Protein 3U3Z (pdb70)

GO terms:
  GO:0005654 nucleoplasm (C, TAS)
  GO:0042802 identical protein binding (F, IPI)
  GO:0005515 protein binding (F, IPI)
  GO:0000122 negative regulation of transcription by RNA polymerase II (P, IDA)

Organism: Homo sapiens (NCBI:txid9606)

Radius of gyration: 17.92 Å; Cα contacts (8 Å, |Δi|>4): 383; chains: 2; bounding box: 37×57×33 Å

Structure (mmCIF, N/CA/C/O backbone):
data_3U3Z
#
_entry.id   3U3Z
#
_cell.length_a   37.689
_cell.length_b   46.537
_cell.length_c   55.778
_cell.angle_alpha   90.00
_cell.angle_beta   97.07
_cell.angle_gamma   90.00
#
_symmetry.space_group_name_H-M   'P 1 21 1'
#
loop_
_entity.id
_entity.type
_entity.pdbx_description
1 polymer Microcephalin
2 polymer 'Histone H2A.X peptide'
3 non-polymer GLYCEROL
4 water water
#
loop_
_atom_site.group_PDB
_atom_site.id
_atom_site.type_symbol
_atom_site.label_atom_id
_atom_site.label_alt_id
_atom_site.label_comp_id
_atom_site.label_asym_id
_atom_site.label_entity_id
_atom_site.label_seq_id
_atom_site.pdbx_PDB_ins_code
_atom_site.Cartn_x
_atom_site.Cartn_y
_atom_site.Cartn_z
_atom_site.occupancy
_atom_site.B_iso_or_equiv
_atom_site.auth_seq_id
_atom_site.auth_comp_id
_atom_site.auth_asym_id
_atom_site.auth_atom_id
_atom_site.pdbx_PDB_model_num
ATOM 1 N N . PRO A 1 10 ? -18.047 -16.498 2.171 1.00 87.70 646 PRO A N 1
ATOM 2 C CA . PRO A 1 10 ? -19.132 -17.094 1.385 1.00 84.53 646 PRO A CA 1
ATOM 3 C C . PRO A 1 10 ? -18.697 -18.366 0.665 1.00 75.54 646 PRO A C 1
ATOM 4 O O . PRO A 1 10 ? -17.566 -18.818 0.840 1.00 73.88 646 PRO A O 1
ATOM 15 N N . THR A 1 11 ? -19.595 -18.938 -0.131 1.00 69.04 647 THR A N 1
ATOM 16 C CA . THR A 1 11 ? -19.236 -20.047 -1.002 1.00 64.03 647 THR A CA 1
ATOM 17 C C . THR A 1 11 ? -18.343 -19.505 -2.112 1.00 50.45 647 THR A C 1
ATOM 18 O O . THR A 1 11 ? -18.511 -18.364 -2.545 1.00 47.22 647 THR A O 1
ATOM 29 N N . ARG A 1 12 ? -17.393 -20.310 -2.573 1.00 41.27 648 ARG A N 1
ATOM 30 C CA . ARG A 1 12 ? -16.548 -19.882 -3.674 1.00 32.15 648 ARG A CA 1
ATOM 31 C C . ARG A 1 12 ? -17.444 -19.622 -4.879 1.00 25.61 648 ARG A C 1
ATOM 3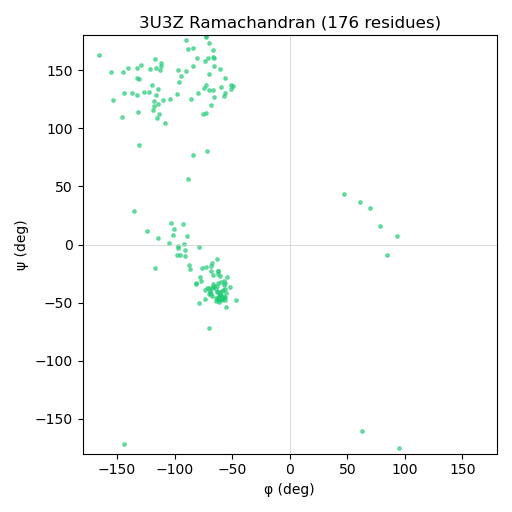2 O O . ARG A 1 12 ? -18.520 -20.219 -5.004 1.00 24.39 648 ARG A O 1
ATOM 53 N N . THR A 1 13 ? -17.020 -18.711 -5.748 1.00 19.83 649 THR A N 1
ATOM 54 C CA . THR A 1 13 ? -17.768 -18.427 -6.956 1.00 19.95 649 THR A CA 1
ATOM 55 C C . THR A 1 13 ? -17.018 -18.885 -8.198 1.00 15.62 649 THR A C 1
ATOM 56 O O . THR A 1 13 ? -15.784 -18.991 -8.219 1.00 15.39 649 THR A O 1
ATOM 67 N N . LEU A 1 14 ? -17.805 -19.175 -9.222 1.00 15.46 650 LEU A N 1
ATOM 68 C CA . LEU A 1 14 ? -17.327 -19.546 -10.530 1.00 16.81 650 LEU A CA 1
ATOM 69 C C . LEU A 1 14 ? -17.868 -18.508 -11.500 1.00 15.99 650 LEU A C 1
ATOM 70 O O . LEU A 1 14 ? -19.029 -18.101 -11.395 1.00 18.23 650 LEU A O 1
ATOM 86 N N . VAL A 1 15 ? -17.025 -18.067 -12.424 1.00 15.98 651 VAL A N 1
ATOM 87 C CA . VAL A 1 15 ? -17.412 -17.057 -13.398 1.00 12.94 651 VAL A CA 1
ATOM 88 C C . VAL A 1 15 ? -17.223 -17.592 -14.810 1.00 12.59 651 VAL A C 1
ATOM 89 O O . VAL A 1 15 ? -16.171 -18.137 -15.133 1.00 14.68 651 VAL A O 1
ATOM 102 N N . MET A 1 16 ? -18.244 -17.438 -15.647 1.00 13.63 652 MET A N 1
ATOM 103 C CA . MET A 1 16 ? -18.138 -17.816 -17.046 1.00 14.95 652 MET A CA 1
ATOM 104 C C . MET A 1 16 ? -17.747 -16.622 -17.898 1.00 15.06 652 MET A C 1
ATOM 105 O O . MET A 1 16 ? -18.172 -15.493 -17.640 1.00 18.57 652 MET A O 1
ATOM 119 N N . THR A 1 17 ? -16.957 -16.886 -18.932 1.00 14.16 653 THR A N 1
ATOM 120 C CA . THR A 1 17 ? -16.523 -15.853 -19.860 1.00 12.24 653 THR A CA 1
ATOM 121 C C . THR A 1 17 ? -16.438 -16.449 -21.274 1.00 15.40 653 THR A C 1
ATOM 122 O O . THR A 1 17 ? -16.173 -17.639 -21.439 1.00 17.00 653 THR A O 1
ATOM 133 N N . SER A 1 18 ? -16.698 -15.624 -22.286 1.00 14.87 654 SER A N 1
ATOM 134 C CA . SER A 1 18 ? -16.699 -16.070 -23.677 1.00 17.58 654 SER A CA 1
ATOM 135 C C . SER A 1 18 ? -17.489 -17.369 -23.834 1.00 17.88 654 SER A C 1
ATOM 136 O O . SER A 1 18 ? -17.062 -18.296 -24.532 1.00 18.66 654 SER A O 1
ATOM 144 N N . MET A 1 19 ? -18.647 -17.423 -23.187 1.00 17.75 655 MET A N 1
ATOM 145 C CA . MET A 1 19 ? -19.413 -18.664 -23.087 1.00 17.64 655 MET A CA 1
ATOM 146 C C . MET A 1 19 ? -20.722 -18.550 -23.856 1.00 22.40 655 MET A C 1
ATOM 147 O O . MET A 1 19 ? -21.596 -17.782 -23.470 1.00 23.05 655 MET A O 1
ATOM 161 N N . PRO A 1 20 ? -20.860 -19.313 -24.951 1.00 24.06 656 PRO A N 1
ATOM 162 C CA . PRO A 1 20 ? -22.111 -19.216 -25.706 1.00 26.45 656 PRO A CA 1
ATOM 163 C C . PRO A 1 20 ? -23.295 -19.727 -24.897 1.00 22.23 656 PRO A C 1
ATOM 164 O O . PRO A 1 20 ? -23.110 -20.462 -23.932 1.00 22.40 656 PRO A O 1
ATOM 175 N N . SER A 1 21 ? -24.497 -19.337 -25.303 1.00 25.16 657 SER A N 1
ATOM 176 C CA A SER A 1 21 ? -25.697 -19.624 -24.529 0.48 25.32 657 SER A CA 1
ATOM 177 C CA B SER A 1 21 ? -25.720 -19.631 -24.560 0.52 25.56 657 SER A CA 1
ATOM 178 C C . SER A 1 21 ? -25.894 -21.101 -24.183 1.00 25.54 657 SER A C 1
ATOM 179 O O . SER A 1 21 ? -26.224 -21.422 -23.046 1.00 24.27 657 SER A O 1
ATOM 194 N N . GLU A 1 22 ? -25.696 -21.992 -25.153 1.00 27.02 658 GLU A N 1
ATOM 195 C CA A GLU A 1 22 ? -25.861 -23.431 -24.923 0.66 27.83 658 GLU A CA 1
ATOM 196 C CA B GLU A 1 22 ? -25.879 -23.417 -24.901 0.34 27.88 658 GLU A CA 1
ATOM 197 C C . GLU A 1 22 ? -24.914 -23.931 -23.841 1.00 25.00 658 GLU A C 1
ATOM 198 O O . GLU A 1 22 ? -25.296 -24.721 -22.973 1.00 22.93 658 GLU A O 1
ATOM 220 N N . LYS A 1 23 ? -23.670 -23.478 -23.903 0.34 23.10 659 LYS A N 1
ATOM 221 C CA . LYS A 1 23 ? -22.672 -23.903 -22.934 1.00 21.12 659 LYS A CA 1
ATOM 222 C C . LYS A 1 23 ? -22.953 -23.324 -21.543 1.00 19.91 659 LYS A C 1
ATOM 223 O O . LYS A 1 23 ? -22.762 -24.001 -20.532 1.00 20.09 659 LYS A O 1
ATOM 242 N N . GLN A 1 24 ? -23.423 -22.083 -21.485 1.00 19.25 660 GLN A N 1
ATOM 243 C CA . GLN A 1 24 ? -23.824 -21.494 -20.212 1.00 18.29 660 GLN A CA 1
ATOM 244 C C . GLN A 1 24 ?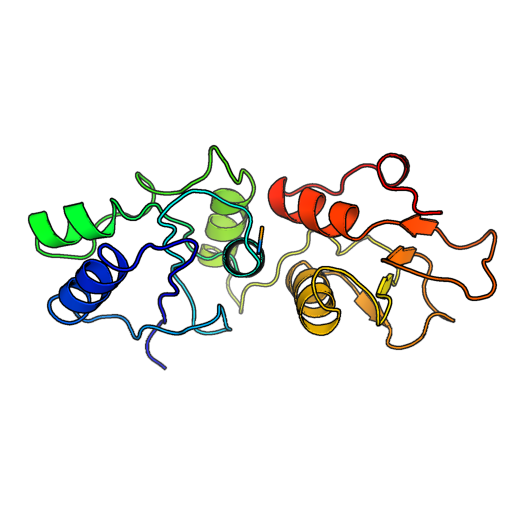 -24.870 -22.363 -19.539 1.00 19.87 660 GLN A C 1
ATOM 245 O O . GLN A 1 24 ? -24.810 -22.595 -18.341 1.00 18.57 660 GLN A O 1
ATOM 259 N N . ASN A 1 25 ? -25.851 -22.814 -20.316 1.00 22.55 661 ASN A N 1
ATOM 260 C CA . ASN A 1 25 ? -26.917 -23.651 -19.783 1.00 25.56 661 ASN A CA 1
ATOM 261 C C . ASN A 1 25 ? -26.342 -24.891 -19.112 1.00 22.25 661 ASN A C 1
ATOM 262 O O . ASN A 1 25 ? -26.717 -25.242 -17.995 1.00 22.26 661 ASN A O 1
ATOM 273 N N . VAL A 1 26 ? -25.422 -25.549 -19.806 1.00 21.34 662 VAL A N 1
ATOM 274 C CA . VAL A 1 26 ? -24.804 -26.761 -19.288 1.00 18.93 662 VAL A CA 1
ATOM 275 C C . VAL A 1 26 ? -24.059 -26.474 -17.991 1.00 19.84 662 VAL A C 1
ATOM 276 O O . VAL A 1 26 ? -24.229 -27.188 -17.004 1.00 18.05 662 VAL A O 1
ATOM 289 N N . VAL A 1 27 ? -23.259 -25.415 -17.972 1.00 18.67 663 VAL A N 1
ATOM 290 C CA . VAL A 1 27 ? -22.500 -25.089 -16.772 1.00 17.59 663 VAL A CA 1
ATOM 291 C C . VAL A 1 27 ? -23.462 -24.863 -15.604 1.00 17.78 663 VAL A C 1
ATOM 292 O O . VAL A 1 27 ? -23.256 -25.359 -14.511 1.00 17.94 663 VAL A O 1
ATOM 305 N N . ILE A 1 28 ? -24.538 -24.128 -15.848 1.00 18.17 664 ILE A N 1
ATOM 306 C CA . ILE A 1 28 ? -25.508 -23.853 -14.797 1.00 19.16 664 ILE A CA 1
ATOM 307 C C . ILE A 1 28 ? -26.130 -25.152 -14.270 1.00 19.55 664 ILE A C 1
ATOM 308 O O . ILE A 1 28 ? -26.267 -25.350 -13.059 1.00 18.79 664 ILE A O 1
ATOM 324 N N . GLN A 1 29 ? -26.491 -26.040 -15.189 1.00 18.33 665 GLN A N 1
ATOM 325 C CA . GLN A 1 29 ? -27.107 -27.312 -14.830 1.00 19.14 665 GLN A CA 1
ATOM 326 C C . GLN A 1 29 ? -26.134 -28.221 -14.067 1.00 18.29 665 GLN A C 1
ATOM 327 O O . GLN A 1 29 ? -26.527 -28.931 -13.145 1.00 20.01 665 GLN A O 1
ATOM 341 N N . VAL A 1 30 ? -24.858 -28.192 -14.435 1.00 18.49 666 VAL A N 1
ATOM 342 C CA . VAL A 1 30 ? -23.892 -29.067 -13.786 1.00 19.82 666 VAL A CA 1
ATOM 343 C C . VAL A 1 30 ? -23.601 -28.552 -12.374 1.00 19.39 666 VAL A C 1
ATOM 344 O O . VAL A 1 30 ? -23.485 -29.322 -11.431 1.00 18.84 666 VAL A O 1
ATOM 357 N N . VAL A 1 31 ? -23.508 -27.240 -12.217 1.00 19.24 667 VAL A N 1
ATOM 358 C CA . VAL A 1 31 ? -23.330 -26.676 -10.892 1.00 19.16 667 VAL A CA 1
ATOM 359 C C . VAL A 1 31 ? -24.539 -26.991 -10.000 1.00 21.66 667 VAL A C 1
ATOM 360 O O . VAL A 1 31 ? -24.390 -27.244 -8.809 1.00 20.53 667 VAL A O 1
ATOM 373 N N . ASP A 1 32 ? -25.738 -27.006 -10.571 1.00 22.88 668 ASP A N 1
ATOM 374 C CA A ASP A 1 32 ? -26.923 -27.326 -9.784 0.56 24.96 668 ASP A CA 1
ATOM 375 C CA B ASP A 1 32 ? -26.922 -27.331 -9.790 0.44 25.40 668 ASP A CA 1
ATOM 376 C C . ASP A 1 32 ? -26.882 -28.782 -9.318 1.00 25.05 668 ASP A C 1
ATOM 377 O O . ASP A 1 32 ? -27.394 -29.109 -8.258 1.00 28.01 668 ASP A O 1
ATOM 393 N N . LYS A 1 33 ? -26.265 -29.652 -10.110 0.44 21.71 669 LYS A N 1
ATOM 394 C CA . LYS A 1 33 ? -26.152 -31.064 -9.740 1.00 23.63 669 LYS A CA 1
ATOM 395 C C . LYS A 1 33 ? -25.046 -31.314 -8.712 1.00 23.64 669 LYS A C 1
ATOM 396 O O . LYS A 1 33 ? -25.266 -31.956 -7.686 1.00 25.69 669 LYS A O 1
ATOM 415 N N . LEU A 1 34 ? -23.852 -30.805 -8.995 1.00 21.45 670 LEU A N 1
ATOM 416 C CA . LEU A 1 34 ? -22.675 -31.115 -8.188 1.00 19.93 670 LEU A CA 1
ATOM 417 C C . LEU A 1 34 ? -22.497 -30.177 -6.988 1.00 23.07 670 LEU A C 1
ATOM 418 O O . LEU A 1 34 ? -21.768 -30.496 -6.047 1.00 24.52 670 LEU A O 1
ATOM 434 N N . LYS A 1 35 ? -23.161 -29.026 -7.027 1.00 23.66 671 LYS A N 1
ATOM 435 C CA . LYS A 1 35 ? -23.058 -28.024 -5.965 1.00 24.82 671 LYS A CA 1
ATOM 436 C C . LYS A 1 35 ? -21.638 -27.480 -5.838 1.00 24.16 671 LYS A C 1
ATOM 437 O O . LYS A 1 35 ? -20.846 -27.578 -6.767 1.00 23.19 671 LYS A O 1
ATOM 456 N N . GLY A 1 36 ? -21.331 -26.886 -4.689 1.00 23.37 672 GLY A N 1
ATOM 457 C CA . GLY A 1 36 ? -19.977 -26.453 -4.384 1.00 25.40 672 GLY A CA 1
ATOM 458 C C . GLY A 1 36 ? -19.590 -25.082 -4.915 1.00 23.70 672 GLY A C 1
ATOM 459 O O . GLY A 1 36 ? -18.529 -24.569 -4.564 1.00 24.12 672 GLY A O 1
ATOM 463 N N . PHE A 1 37 ? -20.433 -24.493 -5.759 1.00 22.51 673 PHE A N 1
ATOM 464 C CA . PHE A 1 37 ? -20.171 -23.169 -6.323 1.00 19.66 673 PHE A CA 1
ATOM 465 C C . PHE A 1 37 ? -21.434 -22.324 -6.403 1.00 20.96 673 PHE A C 1
ATOM 466 O O . PHE A 1 37 ? -22.544 -22.853 -6.536 1.00 22.85 673 PHE A O 1
ATOM 483 N N . SER A 1 38 ? -21.239 -21.010 -6.330 1.00 22.57 674 SER A N 1
ATOM 484 C CA A SER A 1 38 ? -22.248 -20.054 -6.766 0.54 23.43 674 SER A CA 1
ATOM 485 C CA B SER A 1 38 ? -22.241 -20.044 -6.753 0.46 22.63 674 SER A CA 1
ATOM 486 C C . SER A 1 38 ? -21.729 -19.371 -8.020 1.00 21.53 674 SER A C 1
ATOM 487 O O . SER A 1 38 ? -20.563 -19.007 -8.094 1.00 24.39 674 SER A O 1
ATOM 501 N N . ILE A 1 39 ? -22.589 -19.215 -9.018 0.46 20.76 675 ILE A N 1
ATOM 502 C CA . ILE A 1 39 ? -22.187 -18.576 -10.265 1.00 22.34 675 ILE A CA 1
ATOM 503 C C . ILE A 1 39 ? -22.315 -17.053 -10.154 1.00 23.18 675 ILE A C 1
ATOM 504 O O . ILE A 1 39 ? -23.369 -16.525 -9.793 1.00 23.99 675 ILE A O 1
ATOM 520 N N . ALA A 1 40 ? -21.217 -16.359 -10.442 1.00 22.27 676 ALA A N 1
ATOM 521 C CA . ALA A 1 40 ? -21.172 -14.903 -10.365 1.00 21.34 676 ALA A CA 1
ATOM 522 C C . ALA A 1 40 ? -20.920 -14.324 -11.752 1.00 19.83 676 ALA A C 1
ATOM 523 O O . ALA A 1 40 ? -20.285 -14.962 -12.591 1.00 21.86 676 ALA A O 1
ATOM 530 N N . PRO A 1 41 ? -21.404 -13.100 -12.003 1.00 22.51 677 PRO A N 1
ATOM 531 C CA . PRO A 1 41 ? -21.219 -12.515 -13.335 1.00 23.36 677 PRO A CA 1
ATOM 532 C C . PRO A 1 41 ? -19.816 -11.959 -13.568 1.00 21.70 677 PRO A C 1
ATOM 533 O O . PRO A 1 41 ? -19.369 -11.934 -14.717 1.00 23.39 677 PRO A O 1
ATOM 544 N N . ASP A 1 42 ? -19.142 -11.526 -12.503 1.00 20.74 678 ASP A N 1
ATOM 545 C CA . ASP A 1 42 ? -17.815 -10.919 -12.620 1.00 23.12 678 ASP A CA 1
ATOM 546 C C . ASP A 1 42 ? -16.848 -11.505 -11.604 1.00 18.42 678 ASP A C 1
ATOM 547 O O . ASP A 1 42 ? -17.226 -11.789 -10.467 1.00 18.77 678 ASP A O 1
ATOM 556 N N . VAL A 1 43 ? -15.591 -11.671 -12.006 1.00 15.77 679 VAL A N 1
ATOM 557 C CA . VAL A 1 43 ? -14.567 -12.102 -11.072 1.00 15.27 679 VAL A CA 1
ATOM 558 C C . VAL A 1 43 ? -14.501 -11.134 -9.889 1.00 15.62 679 VAL A C 1
ATOM 559 O O . VAL A 1 43 ? -14.440 -9.912 -10.066 1.00 17.61 679 VAL A O 1
ATOM 572 N N . CYS A 1 44 ? -14.524 -11.696 -8.686 1.00 16.43 680 CYS A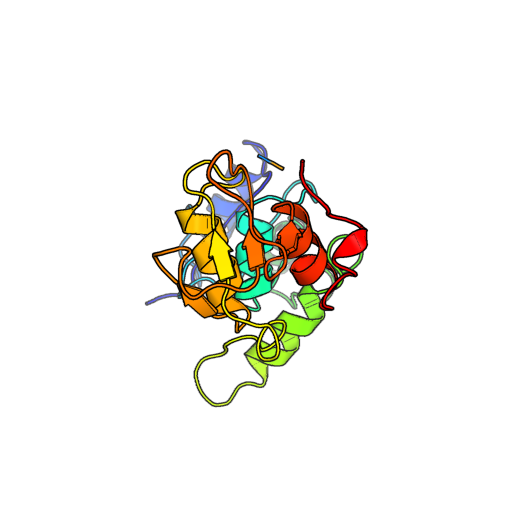 N 1
ATOM 573 C CA . CYS A 1 44 ? -14.413 -10.916 -7.459 1.00 19.82 680 CYS A CA 1
ATOM 574 C C . CYS A 1 44 ? -13.609 -11.701 -6.419 1.00 18.52 680 CYS A C 1
ATOM 575 O O . CYS A 1 44 ? -13.042 -12.748 -6.729 1.00 16.81 680 CYS A O 1
ATOM 583 N N . GLU A 1 45 ? -13.565 -11.206 -5.189 1.00 22.30 681 GLU A N 1
ATOM 584 C CA A GLU A 1 45 ? -12.682 -11.771 -4.169 0.56 23.36 681 GLU A CA 1
ATOM 585 C CA B GLU A 1 45 ? -12.675 -11.777 -4.179 0.44 23.98 681 GLU A CA 1
ATOM 586 C C . GLU A 1 45 ? -13.024 -13.214 -3.791 1.00 21.19 681 GLU A C 1
ATOM 587 O O . GLU A 1 45 ? -12.179 -13.937 -3.263 1.00 23.70 681 GLU A O 1
ATOM 609 N N . THR A 1 46 ? -14.255 -13.638 -4.064 0.44 17.51 682 THR A N 1
ATOM 610 C CA . THR A 1 46 ? -14.660 -15.012 -3.741 1.00 19.99 682 THR A CA 1
ATOM 611 C C . THR A 1 46 ? -14.414 -15.998 -4.885 1.00 18.86 682 THR A C 1
ATOM 612 O O . THR A 1 46 ? -14.615 -17.201 -4.720 1.00 19.84 682 THR A O 1
ATOM 623 N N . THR A 1 47 ? -13.979 -15.501 -6.036 1.00 17.29 683 THR A N 1
ATOM 624 C CA . THR A 1 47 ? -13.886 -16.333 -7.229 1.00 13.67 683 THR A CA 1
ATOM 625 C C . THR A 1 47 ? -12.634 -17.197 -7.204 1.00 13.18 683 THR A C 1
ATOM 626 O O . THR A 1 47 ? -11.536 -16.706 -6.953 1.00 16.37 683 THR A O 1
ATOM 637 N N . THR A 1 48 ? -12.813 -18.490 -7.458 1.00 14.14 684 THR A N 1
ATOM 638 C CA . THR A 1 48 ? -11.701 -19.431 -7.496 1.00 14.40 684 THR A CA 1
ATOM 639 C C . THR A 1 48 ? -11.523 -20.058 -8.881 1.00 12.54 684 THR A C 1
ATOM 640 O O . THR A 1 48 ? -10.453 -20.575 -9.192 1.00 11.92 684 THR A O 1
ATOM 651 N N . HIS A 1 49 ? -12.575 -20.010 -9.698 1.00 12.85 685 HIS A N 1
ATOM 652 C CA . HIS A 1 49 ? -12.596 -20.659 -11.003 1.00 11.91 685 HIS A CA 1
ATOM 653 C C . HIS A 1 49 ? -13.229 -19.734 -12.035 1.00 12.29 685 HIS A C 1
ATOM 654 O O . HIS A 1 49 ? -14.316 -19.200 -11.812 1.00 13.85 685 HIS A O 1
ATOM 667 N N . VAL A 1 50 ? -12.547 -19.565 -13.163 1.00 11.84 686 VAL A N 1
ATOM 668 C CA . VAL A 1 50 ? -13.074 -18.852 -14.320 1.00 11.89 686 VAL A CA 1
ATOM 669 C C . VAL A 1 50 ? -13.129 -19.849 -15.477 1.00 11.21 686 VAL A C 1
ATOM 670 O O . VAL A 1 50 ? -12.122 -20.467 -15.805 1.00 11.92 686 VAL A O 1
ATOM 683 N N . LEU A 1 51 ? -14.316 -20.033 -16.055 1.00 12.05 687 LEU A N 1
ATOM 684 C CA A LEU A 1 51 ? -14.500 -20.975 -17.154 0.43 13.45 687 LEU A CA 1
ATOM 685 C CA B LEU A 1 51 ? -14.517 -20.977 -17.149 0.57 11.83 687 LEU A CA 1
ATOM 686 C C . LEU A 1 51 ? -14.711 -20.233 -18.463 1.00 13.72 687 LEU A C 1
ATOM 687 O O . LEU A 1 51 ? -15.576 -19.370 -18.566 1.00 14.73 687 LEU A O 1
ATOM 717 N N . SER A 1 52 ? -13.914 -20.583 -19.464 0.57 13.84 688 SER A N 1
ATOM 718 C CA . SER A 1 52 ? -13.967 -19.914 -20.754 1.00 16.20 688 SER A CA 1
ATOM 719 C C . SER A 1 52 ? -14.451 -20.850 -21.858 1.00 16.56 688 SER A C 1
ATOM 720 O O . SER A 1 52 ? -13.975 -21.976 -21.975 1.00 18.70 688 SER A O 1
ATOM 728 N N . GLY A 1 53 ? -15.384 -20.367 -22.675 1.00 16.92 689 GLY A N 1
ATOM 729 C CA . GLY A 1 53 ? -15.937 -21.153 -23.766 1.00 18.61 689 GLY A CA 1
ATOM 730 C C . GLY A 1 53 ? -15.125 -21.054 -25.044 1.00 21.86 689 GLY A C 1
ATOM 731 O O . GLY A 1 53 ? -15.219 -21.907 -25.923 1.00 26.45 689 GLY A O 1
ATOM 735 N N . LYS A 1 54 ? -14.339 -19.991 -25.144 1.00 20.63 690 LYS A N 1
ATOM 736 C CA . LYS A 1 54 ? -13.458 -19.746 -26.279 1.00 20.25 690 LYS A CA 1
ATOM 737 C C . LYS A 1 54 ? -12.339 -18.898 -25.702 1.00 19.90 690 LYS A C 1
ATOM 738 O O . LYS A 1 54 ? -12.611 -17.871 -25.095 1.00 22.29 690 LYS A O 1
ATOM 757 N N . PRO A 1 55 ? -11.082 -19.339 -25.847 1.00 19.16 691 PRO A N 1
ATOM 758 C CA . PRO A 1 55 ? -9.999 -18.709 -25.074 1.00 19.58 691 PRO A CA 1
ATOM 759 C C . PRO A 1 55 ? -9.617 -17.302 -25.532 1.00 19.85 691 PRO A C 1
ATOM 760 O O . PRO A 1 55 ? -8.617 -17.131 -26.225 1.00 24.17 691 PRO A O 1
ATOM 771 N N . LEU A 1 56 ? -10.403 -16.314 -25.119 1.00 18.91 692 LEU A N 1
ATOM 772 C CA . LEU A 1 56 ? -10.161 -14.918 -25.468 1.00 18.00 692 LEU A CA 1
ATOM 773 C C . LEU A 1 56 ? -9.771 -14.145 -24.218 1.00 15.49 692 LEU A C 1
ATOM 774 O O . LEU A 1 56 ? -10.206 -14.484 -23.112 1.00 14.38 692 LEU A O 1
ATOM 790 N N . ARG A 1 57 ? -8.959 -13.106 -24.389 1.00 15.24 693 ARG A N 1
ATOM 791 C CA . ARG A 1 57 ? -8.465 -12.338 -23.256 1.00 13.86 693 ARG A CA 1
ATOM 792 C C . ARG A 1 57 ? -9.482 -11.278 -22.837 1.00 14.61 693 ARG A C 1
ATOM 793 O O . ARG A 1 57 ? -9.336 -10.086 -23.127 1.00 16.33 693 ARG A O 1
ATOM 814 N N . THR A 1 58 ? -10.516 -11.736 -22.150 1.00 14.70 694 THR A N 1
ATOM 815 C CA . THR A 1 58 ? -11.545 -10.861 -21.615 1.00 13.73 694 THR A CA 1
ATOM 816 C C . THR A 1 58 ? -11.101 -10.301 -20.269 1.00 12.03 694 THR A C 1
ATOM 817 O O . THR A 1 58 ? -10.108 -10.757 -19.689 1.00 11.79 694 THR A O 1
ATOM 828 N N . LEU A 1 59 ? -11.831 -9.312 -19.765 1.00 13.56 695 LEU A N 1
ATOM 829 C CA . LEU A 1 59 ? -11.526 -8.772 -18.447 1.00 14.34 695 LEU A CA 1
ATOM 830 C C . LEU A 1 59 ? -11.692 -9.824 -17.361 1.00 13.38 695 LEU A C 1
ATOM 831 O O . LEU A 1 59 ? -10.966 -9.811 -16.380 1.00 12.77 695 LEU A O 1
ATOM 847 N N . ASN A 1 60 ? -12.643 -10.739 -17.525 1.00 11.71 696 ASN A N 1
ATOM 848 C CA . ASN A 1 60 ? -12.810 -11.789 -16.534 1.00 11.36 696 ASN A CA 1
ATOM 849 C C . ASN A 1 60 ? -11.612 -12.732 -16.535 1.00 11.49 696 ASN A C 1
ATOM 850 O O . ASN A 1 60 ? -11.185 -13.189 -15.480 1.00 13.03 696 ASN A O 1
ATOM 861 N N . VAL A 1 61 ? -11.054 -13.026 -17.708 1.00 11.10 697 VAL A N 1
ATOM 862 C CA . VAL A 1 61 ? -9.812 -13.791 -17.749 1.00 9.82 697 VAL A CA 1
ATOM 863 C C . VAL A 1 61 ? -8.687 -13.023 -17.046 1.00 10.26 697 VAL A C 1
ATOM 864 O O . VAL A 1 61 ? -7.967 -13.591 -16.223 1.00 9.44 697 VAL A O 1
ATOM 877 N N . LEU A 1 62 ? -8.538 -11.739 -17.364 1.00 9.42 698 LEU A N 1
ATOM 878 C CA . LEU A 1 62 ? -7.460 -10.939 -16.787 1.00 10.88 698 LEU A CA 1
ATOM 879 C C . LEU A 1 62 ? -7.557 -10.823 -15.261 1.00 10.35 698 LEU A C 1
ATOM 880 O O . LEU A 1 62 ? -6.564 -10.981 -14.556 1.00 10.69 698 LEU A O 1
ATOM 896 N N . LEU A 1 63 ? -8.752 -10.547 -14.749 1.00 9.61 699 LEU A N 1
ATOM 897 C CA . LEU A 1 63 ? -8.958 -10.476 -13.303 1.00 10.01 699 LEU A CA 1
ATOM 898 C C . LEU A 1 63 ? -8.753 -11.847 -12.673 1.00 10.16 699 LEU A C 1
ATOM 899 O O . LEU A 1 63 ? -8.254 -11.958 -11.556 1.00 11.15 699 LEU A O 1
ATOM 915 N N . GLY A 1 64 ? -9.156 -12.891 -13.391 1.00 10.32 700 GLY A N 1
ATOM 916 C CA . GLY A 1 64 ? -8.939 -14.255 -12.938 1.00 10.05 700 GLY A CA 1
ATOM 917 C C . GLY A 1 64 ? -7.461 -14.535 -12.725 1.00 10.61 700 GLY A C 1
ATOM 918 O O . GLY A 1 64 ? -7.068 -15.076 -11.699 1.00 10.73 700 GLY A O 1
ATOM 922 N N . ILE A 1 65 ? -6.637 -14.164 -13.700 1.00 9.52 701 ILE A N 1
ATOM 923 C CA . ILE A 1 65 ? -5.185 -14.301 -13.571 1.00 10.40 701 ILE A CA 1
ATOM 924 C C . ILE A 1 65 ? -4.669 -13.458 -12.406 1.00 11.51 701 ILE A C 1
ATOM 925 O O . ILE A 1 65 ? -3.891 -13.929 -11.581 1.00 11.03 701 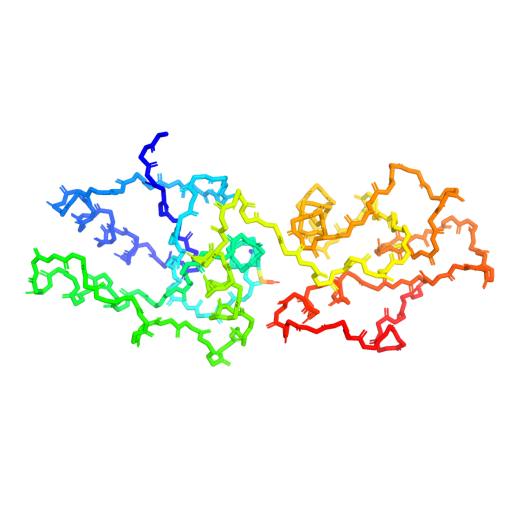ILE A O 1
ATOM 941 N N . ALA A 1 66 ? -5.112 -12.210 -12.328 1.00 10.22 702 ALA A N 1
ATOM 942 C CA . ALA A 1 66 ? -4.653 -11.313 -11.269 1.00 10.83 702 ALA A CA 1
ATOM 943 C C . ALA A 1 66 ? -4.920 -11.873 -9.870 1.00 11.00 702 ALA A C 1
ATOM 944 O O . ALA A 1 66 ? -4.121 -11.670 -8.960 1.00 12.41 702 ALA A O 1
ATOM 951 N N . ARG A 1 67 ? -6.038 -12.582 -9.718 1.00 11.73 703 ARG A N 1
ATOM 952 C CA . ARG A 1 67 ? -6.434 -13.175 -8.443 1.00 11.54 703 ARG A CA 1
ATOM 953 C C . ARG A 1 67 ? -5.956 -14.615 -8.243 1.00 10.77 703 ARG A C 1
ATOM 954 O O . ARG A 1 67 ? -6.223 -15.212 -7.205 1.00 13.53 703 ARG A O 1
ATOM 975 N N . GLY A 1 68 ? -5.241 -15.168 -9.215 1.00 10.00 704 GLY A N 1
ATOM 976 C CA . GLY A 1 68 ? -4.735 -16.527 -9.096 1.00 10.34 704 GLY A CA 1
ATOM 977 C C . GLY A 1 68 ? -5.810 -17.603 -9.154 1.00 10.50 704 GLY A C 1
ATOM 978 O O . GLY A 1 68 ? -5.691 -18.661 -8.530 1.00 11.92 704 GLY A O 1
ATOM 982 N N . CYS A 1 69 ? -6.871 -17.330 -9.903 1.00 11.09 705 CYS A N 1
ATOM 983 C CA . CYS A 1 69 ? -7.934 -18.305 -10.113 1.00 10.17 705 CYS A CA 1
ATOM 984 C C . CYS A 1 69 ? -7.471 -19.401 -11.049 1.00 11.26 705 CYS A C 1
ATOM 985 O O . CYS A 1 69 ? -6.556 -19.199 -11.834 1.00 11.70 705 CYS A O 1
ATOM 993 N N . TRP A 1 70 ? -8.132 -20.554 -10.986 1.00 10.02 706 TRP A N 1
ATOM 994 C CA . TRP A 1 70 ? -8.089 -21.498 -12.088 1.00 9.55 706 TRP A CA 1
ATOM 995 C C . TRP A 1 70 ? -8.782 -20.866 -13.291 1.00 11.15 706 TRP A C 1
ATOM 996 O O . TRP A 1 70 ? -9.920 -20.415 -13.176 1.00 12.88 706 TRP A O 1
ATOM 1017 N N . VAL A 1 71 ? -8.110 -20.833 -14.435 1.00 9.65 707 VAL A N 1
ATOM 1018 C CA . VAL A 1 71 ? -8.715 -20.326 -15.669 1.00 9.86 707 VAL A CA 1
ATOM 1019 C C . VAL A 1 71 ? -8.773 -21.515 -16.614 1.00 9.29 707 VAL A C 1
ATOM 1020 O O . VAL A 1 71 ? -7.741 -21.993 -17.072 1.00 9.50 707 VAL A O 1
ATOM 1033 N N . LEU A 1 72 ? -9.978 -22.016 -16.866 1.00 9.94 708 LEU A N 1
ATOM 1034 C CA . LEU A 1 72 ? -10.149 -23.360 -17.406 1.00 10.20 708 LEU A CA 1
ATOM 1035 C C . LEU A 1 72 ? -11.055 -23.405 -18.621 1.00 10.19 708 LEU A C 1
ATOM 1036 O O . LEU A 1 72 ? -11.935 -22.566 -18.803 1.00 11.93 708 LEU A O 1
ATOM 1052 N N . SER A 1 73 ? -10.848 -24.423 -19.439 1.00 10.86 709 SER A N 1
ATOM 1053 C CA A SER A 1 73 ? -11.762 -24.677 -20.542 0.66 12.79 709 SER A CA 1
ATOM 1054 C CA B SER A 1 73 ? -11.742 -24.722 -20.544 0.34 12.11 709 SER A CA 1
ATOM 1055 C C . SER A 1 73 ? -13.066 -25.267 -20.030 1.00 13.13 709 SER A C 1
ATOM 1056 O O . SER A 1 73 ? -13.119 -25.899 -18.969 1.00 13.19 709 SER A O 1
ATOM 1070 N N . TYR A 1 74 ? -14.113 -25.042 -20.807 0.34 15.15 710 TYR A N 1
ATOM 1071 C CA . TYR A 1 74 ? -15.436 -25.585 -20.559 1.00 15.73 710 TYR A CA 1
ATOM 1072 C C . TYR A 1 74 ? -15.428 -27.105 -20.405 1.00 16.42 710 TYR A C 1
ATOM 1073 O O . TYR A 1 74 ? -16.277 -27.662 -19.721 1.00 16.90 710 TYR A O 1
ATOM 1091 N N . ASP A 1 75 ? -14.466 -27.778 -21.031 1.00 16.72 711 ASP A N 1
ATOM 1092 C CA A ASP A 1 75 ? -14.424 -29.238 -20.983 0.53 16.75 711 ASP A CA 1
ATOM 1093 C CA B ASP A 1 75 ? -14.379 -29.235 -20.984 0.47 17.02 711 ASP A CA 1
ATOM 1094 C C . ASP A 1 75 ? -14.252 -29.771 -19.558 1.00 14.73 711 ASP A C 1
ATOM 1095 O O . ASP A 1 75 ? -14.600 -30.914 -19.283 1.00 16.06 711 ASP A O 1
ATOM 1111 N N . TRP A 1 76 ? -13.733 -28.945 -18.651 0.47 12.83 712 TRP A N 1
ATOM 1112 C CA . TRP A 1 76 ? -13.636 -29.323 -17.240 1.00 11.69 712 TRP A CA 1
ATOM 1113 C C . TRP A 1 76 ? -15.014 -29.635 -16.676 1.00 11.91 712 TRP A C 1
ATOM 1114 O O . TRP A 1 76 ? -15.186 -30.561 -15.888 1.00 12.04 712 TRP A O 1
ATOM 1135 N N . VAL A 1 77 ? -15.997 -28.842 -17.076 1.00 13.64 713 VAL A N 1
ATOM 1136 C CA . VAL A 1 77 ? -17.370 -29.063 -16.652 1.00 14.30 713 VAL A CA 1
ATOM 1137 C C . VAL A 1 77 ? -17.936 -30.345 -17.269 1.00 14.05 713 VAL A C 1
ATOM 1138 O O . VAL A 1 77 ? -18.601 -31.123 -16.586 1.00 16.00 713 VAL A O 1
ATOM 1151 N N . LEU A 1 78 ? -17.664 -30.581 -18.550 1.00 16.49 714 LEU A N 1
ATOM 1152 C CA . LEU A 1 78 ? -18.178 -31.783 -19.214 1.00 16.35 714 LEU A CA 1
ATOM 1153 C C . LEU A 1 78 ? -17.656 -33.062 -18.548 1.00 14.42 714 LEU A C 1
ATOM 1154 O O . LEU A 1 78 ? -18.408 -34.018 -18.331 1.00 18.14 714 LEU A O 1
ATOM 1170 N N . TRP A 1 79 ? -16.369 -33.083 -18.225 1.00 13.88 715 TRP A N 1
ATOM 1171 C CA . TRP A 1 79 ? -15.775 -34.275 -17.625 1.00 13.48 715 TRP A CA 1
ATOM 1172 C C . TRP A 1 79 ? -16.135 -34.409 -16.147 1.00 13.92 715 TRP A C 1
ATOM 1173 O O . TRP A 1 79 ? -16.280 -35.521 -15.648 1.00 15.91 715 TRP A O 1
ATOM 1194 N N . SER A 1 80 ? -16.315 -33.288 -15.455 1.00 14.26 716 SER A N 1
ATOM 1195 C CA . SER A 1 80 ? -16.782 -33.334 -14.075 1.00 13.88 716 SER A CA 1
ATOM 1196 C C . SER A 1 80 ? -18.180 -33.944 -14.026 1.00 15.72 716 SER A C 1
ATOM 1197 O O . SER A 1 80 ? -18.485 -34.747 -13.145 1.00 17.10 716 SER A O 1
ATOM 1205 N N . LEU A 1 81 ? -19.029 -33.572 -14.976 1.00 15.77 717 LEU A N 1
ATOM 1206 C CA . LEU A 1 81 ? -20.362 -34.168 -15.063 1.00 17.94 717 LEU A CA 1
ATOM 1207 C C . LEU A 1 81 ? -20.271 -35.674 -15.313 1.00 19.90 717 LEU A C 1
ATOM 1208 O O . LEU A 1 81 ? -20.910 -36.473 -14.626 1.00 20.17 717 LEU A O 1
ATOM 1224 N N . GLU A 1 82 ? -19.472 -36.050 -16.303 1.00 19.86 718 GLU A N 1
ATOM 1225 C CA . GLU A 1 82 ? -19.331 -37.445 -16.701 1.00 19.84 718 GLU A CA 1
ATOM 1226 C C . GLU A 1 82 ? -18.853 -38.317 -15.541 1.00 18.34 718 GLU A C 1
ATOM 1227 O O . GLU A 1 82 ? -19.316 -39.453 -15.371 1.00 21.31 718 GLU A O 1
ATOM 1239 N N . LEU A 1 83 ? -17.939 -37.778 -14.739 1.00 17.14 719 LEU A N 1
ATOM 1240 C CA . LEU A 1 83 ? -17.312 -38.532 -13.658 1.00 17.66 719 LEU A CA 1
ATOM 1241 C C . LEU A 1 83 ? -17.971 -38.285 -12.293 1.00 21.73 719 LEU A C 1
ATOM 1242 O O . LEU A 1 83 ? -17.578 -38.875 -11.283 1.00 24.29 719 LEU A O 1
ATOM 1258 N N . GLY A 1 84 ? -18.976 -37.414 -12.273 1.00 20.92 720 GLY A N 1
ATOM 1259 C CA . GLY A 1 84 ? -19.832 -37.252 -11.111 1.00 22.43 720 GLY A CA 1
ATOM 1260 C C . GLY A 1 84 ? -19.273 -36.435 -9.961 1.00 20.09 720 GLY A C 1
ATOM 1261 O O . GLY A 1 84 ? -19.801 -36.480 -8.851 1.00 23.22 720 GLY A O 1
ATOM 1265 N N . HIS A 1 85 ? -18.214 -35.675 -10.218 1.00 19.28 721 HIS A N 1
ATOM 1266 C CA . HIS A 1 85 ? -17.630 -34.818 -9.195 1.00 20.04 721 HIS A CA 1
ATOM 1267 C C . HIS A 1 85 ? -16.692 -33.818 -9.848 1.00 18.01 721 HIS A C 1
ATOM 1268 O O . HIS A 1 85 ? -16.301 -33.997 -11.001 1.00 16.48 721 HIS A O 1
ATOM 1281 N N . TRP A 1 86 ? -16.346 -32.756 -9.124 1.00 18.44 722 TRP A N 1
ATOM 1282 C CA . TRP A 1 86 ? -15.411 -31.768 -9.648 1.00 15.27 722 TRP A CA 1
ATOM 1283 C C . TRP A 1 86 ? -14.018 -32.373 -9.638 1.00 15.81 722 TRP A C 1
ATOM 1284 O O . TRP A 1 86 ? -13.447 -32.643 -8.583 1.00 21.34 722 TRP A O 1
ATOM 1305 N N . ILE A 1 87 ? -13.485 -32.593 -10.829 1.00 14.56 723 ILE A N 1
ATOM 1306 C CA . ILE A 1 87 ? -12.205 -33.269 -10.993 1.00 13.74 723 ILE A CA 1
ATOM 1307 C C . ILE A 1 87 ? -11.040 -32.283 -10.986 1.00 11.73 723 ILE A C 1
ATOM 1308 O O . ILE A 1 87 ? -11.231 -31.061 -10.909 1.00 11.62 723 ILE A O 1
ATOM 1324 N N . SER A 1 88 ? -9.830 -32.823 -11.051 1.00 12.08 724 SER A N 1
ATOM 1325 C CA . SER A 1 88 ? -8.629 -32.001 -11.122 1.00 12.97 724 SER A CA 1
ATOM 1326 C C . SER A 1 88 ? -8.739 -30.949 -12.230 1.00 10.48 724 SER A C 1
ATOM 1327 O O . SER A 1 88 ? -9.133 -31.248 -13.363 1.00 10.87 724 SER A O 1
ATOM 1335 N N . GLU A 1 89 ? -8.369 -29.720 -11.884 1.00 11.44 725 GLU A N 1
ATOM 1336 C CA . GLU A 1 89 ? -8.487 -28.581 -12.777 1.00 11.48 725 GLU A CA 1
ATOM 1337 C C . GLU A 1 89 ? -7.335 -28.494 -13.769 1.00 10.69 725 GLU A C 1
ATOM 1338 O O . GLU A 1 89 ? -7.514 -28.042 -14.898 1.00 11.11 725 GLU A O 1
ATOM 1350 N N . GLU A 1 90 ? -6.140 -28.893 -13.343 1.00 10.66 726 GLU A N 1
ATOM 1351 C CA . GLU A 1 90 ? -4.935 -28.593 -14.114 1.00 10.74 726 GLU A CA 1
ATOM 1352 C C . GLU A 1 90 ? -4.952 -29.080 -15.574 1.00 9.51 726 GLU A C 1
ATOM 1353 O O . GLU A 1 90 ? -4.486 -28.360 -16.454 1.00 11.04 726 GLU A O 1
ATOM 1365 N N . PRO A 1 91 ? -5.513 -30.273 -15.847 1.00 10.34 727 PRO A N 1
ATOM 1366 C CA . PRO A 1 91 ? -5.538 -30.717 -17.251 1.00 11.10 727 PRO A CA 1
ATOM 1367 C C . PRO A 1 91 ? -6.351 -29.819 -18.180 1.00 11.17 727 PRO A C 1
ATOM 1368 O O . PRO A 1 91 ? -6.247 -29.964 -19.405 1.00 12.56 727 PRO A O 1
ATOM 1379 N N . PHE A 1 92 ? -7.139 -28.910 -17.609 1.00 10.60 728 PHE A N 1
ATOM 1380 C CA . PHE A 1 92 ? -8.021 -28.038 -18.383 1.00 10.74 728 PHE A CA 1
ATOM 1381 C C . PHE A 1 92 ? -7.620 -26.566 -18.291 1.00 9.48 728 PHE A C 1
ATOM 1382 O O . PHE A 1 92 ? -8.305 -25.690 -18.810 1.00 10.65 728 PHE A O 1
ATOM 1399 N N . GLU A 1 93 ? -6.493 -26.298 -17.644 1.00 9.87 729 GLU A N 1
ATOM 1400 C CA . GLU A 1 93 ? -6.027 -24.930 -17.428 1.00 10.10 729 GLU A CA 1
ATOM 1401 C C . GLU A 1 93 ? -5.469 -24.344 -18.733 1.00 9.73 729 GLU A C 1
ATOM 1402 O O . GLU A 1 93 ? -4.704 -25.001 -19.454 1.00 12.92 729 GLU A O 1
ATOM 1414 N N . LEU A 1 94 ? -5.862 -23.108 -19.033 1.00 9.07 730 LEU A N 1
ATOM 1415 C CA . LEU A 1 94 ? -5.607 -22.501 -20.338 1.00 10.08 730 LEU A CA 1
ATOM 1416 C C . LEU A 1 94 ? -4.253 -21.794 -20.373 1.00 12.02 730 LEU A C 1
ATOM 1417 O O . LEU A 1 94 ? -4.145 -20.609 -20.716 1.00 14.20 730 LEU A O 1
ATOM 1433 N N . SER A 1 95 ? -3.218 -22.561 -20.056 1.00 14.23 731 SER A N 1
ATOM 1434 C CA A SER A 1 95 ? -1.864 -22.047 -19.928 0.65 12.98 731 SER A CA 1
ATOM 1435 C CA B SER A 1 95 ? -1.865 -22.032 -19.927 0.35 13.16 731 SER A CA 1
ATOM 1436 C C . SER A 1 95 ? -1.204 -21.759 -21.273 1.00 13.90 731 SER A C 1
ATOM 1437 O O . SER A 1 95 ? -0.233 -21.011 -21.347 1.00 17.91 731 SER A O 1
ATOM 1447 N N . HIS A 1 96 ? -1.716 -22.371 -22.336 1.00 14.82 732 HIS A N 1
ATOM 1448 C CA . HIS A 1 96 ? -1.162 -22.120 -23.663 1.00 16.13 732 HIS A CA 1
ATOM 1449 C C . HIS A 1 96 ? -1.495 -20.706 -24.117 1.00 16.51 732 HIS A C 1
ATOM 1450 O O . HIS A 1 96 ? -0.635 -20.011 -24.652 1.00 18.79 732 HIS A O 1
ATOM 1463 N N . HIS A 1 97 ? -2.736 -20.280 -23.874 1.00 14.98 733 HIS A N 1
ATOM 1464 C CA . HIS A 1 97 ? -3.184 -18.936 -24.230 1.00 14.83 733 HIS A CA 1
ATOM 1465 C C . HIS A 1 97 ? -2.771 -17.883 -23.211 1.00 13.64 733 HIS A C 1
ATOM 1466 O O . HIS A 1 97 ? -2.528 -16.727 -23.565 1.00 15.21 733 HIS A O 1
ATOM 1479 N N . PHE A 1 98 ? -2.715 -18.280 -21.946 1.00 12.51 734 PHE A N 1
ATOM 1480 C CA . PHE A 1 98 ? -2.453 -17.345 -20.856 1.00 12.43 734 PHE A CA 1
ATOM 1481 C C . PHE A 1 98 ? -1.354 -17.901 -19.958 1.00 12.51 734 PHE A C 1
ATOM 1482 O O . PHE A 1 98 ? -1.627 -18.550 -18.953 1.00 11.71 734 PHE A O 1
ATOM 1499 N N . PRO A 1 99 ? -0.093 -17.650 -20.327 1.00 13.63 735 PRO A N 1
ATOM 1500 C CA . PRO A 1 99 ? 1.022 -18.270 -19.606 1.00 14.74 735 PRO A CA 1
ATOM 1501 C C . PRO A 1 99 ? 1.026 -17.962 -18.113 1.00 12.16 735 PRO A C 1
ATOM 1502 O O . PRO A 1 99 ? 1.440 -18.804 -17.322 1.00 14.84 735 PRO A O 1
ATOM 1513 N N . ALA A 1 100 ? 0.545 -16.787 -17.729 1.00 11.51 736 ALA A N 1
ATOM 1514 C CA . ALA A 1 100 ? 0.573 -16.395 -16.324 1.00 12.45 736 ALA A CA 1
ATOM 1515 C C . ALA A 1 100 ? -0.445 -17.160 -15.492 1.00 11.91 736 ALA A C 1
ATOM 1516 O O . ALA A 1 100 ? -0.332 -17.198 -14.283 1.00 11.78 736 ALA A O 1
ATOM 1523 N N . ALA A 1 101 ? -1.457 -17.742 -16.122 1.00 11.62 737 ALA A N 1
ATOM 1524 C CA . ALA A 1 101 ? -2.543 -18.343 -15.357 1.00 11.62 737 ALA A CA 1
ATOM 1525 C C . ALA A 1 101 ? -2.047 -19.383 -14.348 1.00 10.97 737 ALA A C 1
ATOM 1526 O O . ALA A 1 101 ? -2.350 -19.279 -13.163 1.00 10.87 737 ALA A O 1
ATOM 1533 N N . PRO A 1 102 ? -1.275 -20.387 -14.801 1.00 11.00 738 PRO A N 1
ATOM 1534 C CA . PRO A 1 102 ? -0.797 -21.390 -13.835 1.00 13.23 738 PRO A CA 1
ATOM 1535 C C . PRO 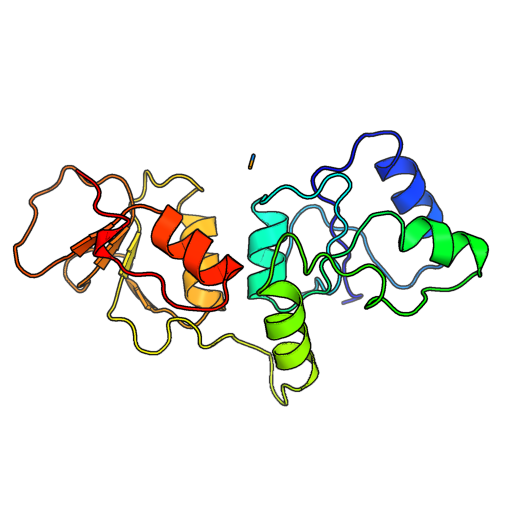A 1 102 ? 0.191 -20.835 -12.815 1.00 12.71 738 PRO A C 1
ATOM 1536 O O . PRO A 1 102 ? 0.303 -21.358 -11.701 1.00 13.06 738 PRO A O 1
ATOM 1547 N N . LEU A 1 103 ? 0.892 -19.772 -13.187 1.00 12.32 739 LEU A N 1
ATOM 1548 C CA . LEU A 1 103 ? 1.908 -19.189 -12.322 1.00 12.42 739 LEU A CA 1
ATOM 1549 C C . LEU A 1 103 ? 1.270 -18.435 -11.161 1.00 12.24 739 LEU A C 1
ATOM 1550 O O . LEU A 1 103 ? 1.661 -18.604 -10.007 1.00 13.86 739 LEU A O 1
ATOM 1566 N N . CYS A 1 104 ? 0.273 -17.613 -11.464 1.00 12.55 740 CYS A N 1
ATOM 1567 C CA . CYS A 1 104 ? -0.458 -16.909 -10.422 1.00 12.02 740 CYS A CA 1
ATOM 1568 C C . CYS A 1 104 ? -1.306 -17.874 -9.609 1.00 11.64 740 CYS A C 1
ATOM 1569 O O . CYS A 1 104 ? -1.399 -17.735 -8.396 1.00 12.51 740 CYS A O 1
ATOM 1577 N N . ARG A 1 105 ? -1.928 -18.848 -10.268 1.00 10.11 741 ARG A N 1
ATOM 1578 C CA . ARG A 1 105 ? -2.723 -19.854 -9.562 1.00 10.82 741 ARG A CA 1
ATOM 1579 C C . ARG A 1 105 ? -1.874 -20.602 -8.532 1.00 13.08 741 ARG A C 1
ATOM 1580 O O . ARG A 1 105 ? -2.279 -20.771 -7.385 1.00 12.98 741 ARG A O 1
ATOM 1601 N N . SER A 1 106 ? -0.683 -21.024 -8.939 1.00 13.61 742 SER A N 1
ATOM 1602 C CA . SER A 1 106 ? 0.228 -21.704 -8.028 1.00 16.04 742 SER A CA 1
ATOM 1603 C C . SER A 1 106 ? 0.647 -20.792 -6.871 1.00 16.24 742 SER A C 1
ATOM 1604 O O . SER A 1 106 ? 0.622 -21.214 -5.713 1.00 17.36 742 SER A O 1
ATOM 1612 N N . GLU A 1 107 ? 1.007 -19.547 -7.181 1.00 15.03 743 GLU A N 1
ATOM 1613 C CA . GLU A 1 107 ? 1.397 -18.570 -6.163 1.00 18.69 743 GLU A CA 1
ATOM 1614 C C . GLU A 1 107 ? 0.273 -18.404 -5.146 1.00 17.62 743 GLU A C 1
ATOM 1615 O O . GLU A 1 107 ? 0.504 -18.365 -3.935 1.00 19.82 743 GLU A O 1
ATOM 1627 N N . CYS A 1 108 ? -0.951 -18.292 -5.649 1.00 15.50 744 CYS A N 1
ATOM 1628 C CA . CYS A 1 108 ? -2.105 -18.046 -4.801 1.00 14.95 744 CYS A CA 1
ATOM 1629 C C . CYS A 1 108 ? -2.349 -19.204 -3.836 1.00 14.84 744 CYS A C 1
ATOM 1630 O O . CYS A 1 108 ? -2.568 -19.005 -2.639 1.00 18.93 744 CYS A O 1
ATOM 1638 N N . HIS A 1 109 ? -2.301 -20.422 -4.356 1.00 15.71 745 HIS A N 1
ATOM 1639 C CA . HIS A 1 109 ? -2.586 -21.598 -3.540 1.00 19.15 745 HIS A CA 1
ATOM 1640 C C . HIS A 1 109 ? -1.510 -21.832 -2.481 1.00 22.19 745 HIS A C 1
ATOM 1641 O O . HIS A 1 109 ? -1.773 -22.466 -1.461 1.00 24.51 745 HIS A O 1
ATOM 1654 N N . LEU A 1 110 ? -0.308 -21.312 -2.715 1.00 24.44 746 LEU A N 1
ATOM 1655 C CA . LEU A 1 110 ? 0.790 -21.451 -1.758 1.00 30.50 746 LEU A CA 1
ATOM 1656 C C . LEU A 1 110 ? 0.855 -20.306 -0.750 1.00 30.23 746 LEU A C 1
ATOM 1657 O O . LEU A 1 110 ? 1.616 -20.364 0.220 1.00 32.27 746 LEU A O 1
ATOM 1673 N N . SER A 1 111 ? 0.064 -19.266 -0.980 1.00 28.75 747 SER A N 1
ATOM 1674 C CA . SER A 1 111 ? 0.106 -18.087 -0.128 1.00 30.99 747 SER A CA 1
ATOM 1675 C C . SER A 1 111 ? -0.465 -18.386 1.255 1.00 32.64 747 SER A C 1
ATOM 1676 O O . SER A 1 111 ? -1.531 -18.987 1.385 1.00 32.14 747 SER A O 1
ATOM 1684 N N . ALA A 1 112 ? 0.256 -17.959 2.287 1.00 37.34 748 ALA A N 1
ATOM 1685 C CA . ALA A 1 112 ? -0.204 -18.113 3.659 1.00 41.94 748 ALA A CA 1
ATOM 1686 C C . ALA A 1 112 ? -1.377 -17.177 3.877 1.00 41.49 748 ALA A C 1
ATOM 1687 O O . ALA A 1 112 ? -2.524 -17.613 3.974 1.00 41.39 748 ALA A O 1
ATOM 1694 N N . GLY A 1 113 ? -1.081 -15.884 3.946 1.00 44.00 749 GLY A N 1
ATOM 1695 C CA . GLY A 1 113 ? -2.116 -14.874 4.017 1.00 48.88 749 GLY A CA 1
ATOM 1696 C C . GLY A 1 113 ? -2.791 -14.739 2.670 1.00 50.00 749 GLY A C 1
ATOM 1697 O O . GLY A 1 113 ? -2.414 -15.418 1.713 1.00 48.05 749 GLY A O 1
ATOM 1701 N N . PRO A 1 114 ? -3.797 -13.861 2.586 1.00 52.13 750 PRO A N 1
ATOM 1702 C CA . PRO A 1 114 ? -4.505 -13.593 1.331 1.00 50.37 750 PRO A CA 1
ATOM 1703 C C . PRO A 1 114 ? -3.516 -13.313 0.202 1.00 40.20 750 PRO A C 1
ATOM 1704 O O . PRO A 1 114 ? -2.542 -12.590 0.413 1.00 36.80 750 PRO A O 1
ATOM 1715 N N . TYR A 1 115 ? -3.752 -13.888 -0.973 1.00 33.85 751 TYR A N 1
ATOM 1716 C CA . TYR A 1 115 ? -2.830 -13.727 -2.092 1.00 28.65 751 TYR A CA 1
ATOM 1717 C C . TYR A 1 115 ? -2.911 -12.328 -2.665 1.00 25.22 751 TYR A C 1
ATOM 1718 O O . TYR A 1 115 ? -3.999 -11.783 -2.820 1.00 27.15 751 TYR A O 1
ATOM 1736 N N . ARG A 1 116 ? -1.751 -11.751 -2.962 1.00 24.32 752 ARG A N 1
ATOM 1737 C CA . ARG A 1 116 ? -1.670 -10.571 -3.816 1.00 24.25 752 ARG A CA 1
ATOM 1738 C C . ARG A 1 116 ? -0.400 -10.674 -4.658 1.00 19.43 752 ARG A C 1
ATOM 1739 O O . ARG A 1 116 ? 0.682 -10.946 -4.139 1.00 19.50 752 ARG A O 1
ATOM 1760 N N . GLY A 1 117 ? -0.541 -10.484 -5.964 1.00 17.68 753 GLY A N 1
ATOM 1761 C CA . GLY A 1 117 ? 0.591 -10.594 -6.866 1.00 16.65 753 GLY A CA 1
ATOM 1762 C C . GLY A 1 117 ? 1.619 -9.505 -6.640 1.00 17.98 753 GLY A C 1
ATOM 1763 O O . GLY A 1 117 ? 1.320 -8.474 -6.042 1.00 18.66 753 GLY A O 1
ATOM 1767 N N . THR A 1 118 ? 2.833 -9.736 -7.126 1.00 18.81 754 THR A N 1
ATOM 1768 C CA . THR A 1 118 ? 3.923 -8.783 -6.955 1.00 19.74 754 THR A CA 1
ATOM 1769 C C . THR A 1 118 ? 4.541 -8.346 -8.280 1.00 17.87 754 THR A C 1
ATOM 1770 O O . THR A 1 118 ? 5.599 -7.723 -8.294 1.00 18.33 754 THR A O 1
ATOM 1781 N N . LEU A 1 119 ? 3.879 -8.671 -9.385 1.00 15.94 755 LEU A N 1
ATOM 1782 C CA . LEU A 1 119 ? 4.371 -8.337 -10.723 1.00 14.33 755 LEU A CA 1
ATOM 1783 C C . LEU A 1 119 ? 4.847 -6.885 -10.848 1.00 15.24 755 LEU A C 1
ATOM 1784 O O . LEU A 1 119 ? 5.934 -6.625 -11.369 1.00 15.93 755 LEU A O 1
ATOM 1800 N N . PHE A 1 120 ? 4.038 -5.943 -10.366 1.00 13.60 756 PHE A N 1
ATOM 1801 C CA . PHE A 1 120 ? 4.336 -4.518 -10.520 1.00 14.80 756 PHE A CA 1
ATOM 1802 C C . PHE A 1 120 ? 4.931 -3.889 -9.261 1.00 16.83 756 PHE A C 1
ATOM 1803 O O . PHE A 1 120 ? 5.006 -2.669 -9.161 1.00 17.08 756 PHE A O 1
ATOM 1820 N N . ALA A 1 121 ? 5.354 -4.712 -8.307 1.00 19.47 757 ALA A N 1
ATOM 1821 C CA . ALA A 1 121 ? 5.793 -4.204 -7.006 1.00 23.47 757 ALA A CA 1
ATOM 1822 C C . ALA A 1 121 ? 6.983 -3.248 -7.090 1.00 22.94 757 ALA A C 1
ATOM 1823 O O . ALA A 1 121 ? 7.146 -2.388 -6.221 1.00 25.16 757 ALA A O 1
ATOM 1830 N N . ASP A 1 122 ? 7.810 -3.392 -8.123 1.00 20.86 758 ASP A N 1
ATOM 1831 C CA . ASP A 1 122 ? 8.998 -2.546 -8.265 1.00 22.51 758 ASP A CA 1
ATOM 1832 C C . ASP A 1 122 ? 8.809 -1.413 -9.278 1.00 21.89 758 ASP A C 1
ATOM 1833 O O . ASP A 1 122 ? 9.755 -0.699 -9.612 1.00 24.91 758 ASP A O 1
ATOM 1842 N N . GLN A 1 123 ? 7.583 -1.236 -9.753 1.00 19.32 759 GLN A N 1
ATOM 1843 C CA . GLN A 1 123 ? 7.286 -0.171 -10.697 1.00 18.23 759 GLN A CA 1
ATOM 1844 C C . GLN A 1 123 ? 7.035 1.128 -9.958 1.00 18.33 759 GLN A C 1
ATOM 1845 O O . GLN A 1 123 ? 6.620 1.111 -8.805 1.00 19.10 759 GLN A O 1
ATOM 1859 N N . PRO A 1 124 ? 7.278 2.266 -10.625 1.00 17.50 760 PRO A N 1
ATOM 1860 C CA . PRO A 1 124 ? 6.899 3.533 -9.997 1.00 18.72 760 PRO A CA 1
ATOM 1861 C C . PRO A 1 124 ? 5.384 3.725 -9.929 1.00 16.97 760 PRO A C 1
ATOM 1862 O O . PRO A 1 124 ? 4.614 2.932 -10.481 1.00 16.15 760 PRO A O 1
ATOM 1873 N N . VAL A 1 125 ? 4.970 4.784 -9.247 1.00 16.44 761 VAL A N 1
ATOM 1874 C CA . VAL A 1 125 ? 3.560 5.141 -9.141 1.00 14.81 761 VAL A CA 1
ATOM 1875 C C . VAL A 1 125 ? 2.963 5.400 -10.526 1.00 13.74 761 VAL A C 1
ATOM 1876 O O . VAL A 1 125 ? 3.570 6.071 -11.358 1.00 14.36 761 VAL A O 1
ATOM 1889 N N . MET A 1 126 ? 1.774 4.852 -10.761 1.00 13.60 762 MET A N 1
ATOM 1890 C CA . MET A 1 126 ? 1.081 5.013 -12.034 1.00 13.49 762 MET A CA 1
ATOM 1891 C C . MET A 1 126 ? -0.160 5.868 -11.865 1.00 13.49 762 MET A C 1
ATOM 1892 O O . MET A 1 126 ? -0.708 5.956 -10.782 1.00 14.01 762 MET A O 1
ATOM 1906 N N . PHE A 1 127 ? -0.590 6.488 -12.959 1.00 10.00 763 PHE A N 1
ATOM 1907 C CA . PHE A 1 127 ? -1.886 7.139 -13.041 1.00 10.34 763 PHE A CA 1
ATOM 1908 C C . PHE A 1 127 ? -2.567 6.567 -14.270 1.00 9.92 763 PHE A C 1
ATOM 1909 O O . PHE A 1 127 ? -1.957 6.497 -15.333 1.00 11.60 763 PHE A O 1
ATOM 1926 N N . VAL A 1 128 ? -3.816 6.140 -14.123 1.00 9.74 764 VAL A N 1
ATOM 1927 C CA . VAL A 1 128 ? -4.564 5.572 -15.233 1.00 9.82 764 VAL A CA 1
ATOM 1928 C C . VAL A 1 128 ? -5.573 6.593 -15.743 1.00 11.87 764 VAL A C 1
ATOM 1929 O O . VAL A 1 128 ? -6.373 7.134 -14.982 1.00 11.34 764 VAL A O 1
ATOM 1942 N N . SER A 1 129 ? -5.498 6.880 -17.036 1.00 10.29 765 SER A N 1
ATOM 1943 C CA . SER A 1 129 ? -6.422 7.803 -17.676 1.00 11.58 765 SER A CA 1
ATOM 1944 C C . SER A 1 129 ? -7.873 7.468 -17.394 1.00 11.87 765 SER A C 1
ATOM 1945 O O . SER A 1 129 ? -8.267 6.308 -17.486 1.00 12.74 765 SER A O 1
ATOM 1953 N N . PRO A 1 130 ? -8.690 8.489 -17.104 1.00 12.72 766 PRO A N 1
ATOM 1954 C CA . PRO A 1 130 ? -10.119 8.195 -16.949 1.00 11.81 766 PRO A CA 1
ATOM 1955 C C . PRO A 1 130 ? -10.739 7.652 -18.239 1.00 14.56 766 PRO A C 1
ATOM 1956 O O . PRO A 1 130 ? -11.758 6.963 -18.172 1.00 17.02 766 PRO A O 1
ATOM 1967 N N . ALA A 1 131 ? -10.123 7.947 -19.383 1.00 15.16 767 ALA A N 1
ATOM 1968 C CA . ALA A 1 131 ? -10.626 7.504 -20.683 1.00 14.96 767 ALA A CA 1
ATOM 1969 C C . ALA A 1 131 ? -10.040 6.176 -21.157 1.00 16.79 767 ALA A C 1
ATOM 1970 O O . ALA A 1 131 ? -10.133 5.842 -22.337 1.00 17.97 767 ALA A O 1
ATOM 1977 N N . SER A 1 132 ? -9.453 5.414 -20.244 1.00 15.33 768 SER A N 1
ATOM 1978 C CA . SER A 1 132 ? -8.764 4.185 -20.623 1.00 15.77 768 SER A CA 1
ATOM 1979 C C . SER A 1 132 ? -9.721 3.130 -21.184 1.00 17.10 768 SER A C 1
ATOM 1980 O O . SER A 1 132 ? -10.921 3.127 -20.886 1.00 18.61 768 SER A O 1
ATOM 1988 N N . SER A 1 133 ? -9.160 2.266 -22.027 1.00 19.46 769 SER A N 1
ATOM 1989 C CA . SER A 1 133 ? -9.815 1.073 -22.548 1.00 20.97 769 SER A CA 1
ATOM 1990 C C . SER A 1 133 ? -8.815 -0.061 -22.359 1.00 20.34 769 SER A C 1
ATOM 1991 O O . SER A 1 133 ? -7.765 -0.063 -23.001 1.00 22.33 769 SER A O 1
ATOM 1999 N N . PRO A 1 134 ? -9.130 -1.035 -21.488 1.00 20.28 770 PRO A N 1
ATOM 2000 C CA . PRO A 1 134 ? -10.384 -1.242 -20.749 1.00 19.54 770 PRO A CA 1
ATOM 2001 C C . PRO A 1 134 ? -10.695 -0.165 -19.699 1.00 18.91 770 PRO A C 1
ATOM 2002 O O . PRO A 1 134 ? -9.825 0.644 -19.356 1.00 18.13 770 PRO A O 1
ATOM 2013 N N . PRO A 1 135 ? -11.937 -0.160 -19.184 1.00 18.76 771 PRO A N 1
ATOM 2014 C CA . PRO A 1 135 ? -12.415 0.919 -18.310 1.00 17.72 771 PRO A CA 1
ATOM 2015 C C . PRO A 1 135 ? -11.534 1.132 -17.097 1.00 16.22 771 PRO A C 1
ATOM 2016 O O . PRO A 1 135 ? -11.028 0.177 -16.506 1.00 17.63 771 PRO A O 1
ATOM 2027 N N . VAL A 1 136 ? -11.390 2.393 -16.715 1.00 13.83 772 VAL A N 1
ATOM 2028 C CA . VAL A 1 136 ? -10.401 2.802 -15.737 1.00 14.48 772 VAL A CA 1
ATOM 2029 C C . VAL A 1 136 ? -10.514 2.054 -14.409 1.00 14.20 772 VAL A C 1
ATOM 2030 O O . VAL A 1 136 ? -9.507 1.658 -13.835 1.00 14.84 772 VAL A O 1
ATOM 2043 N N . ALA A 1 137 ? -11.728 1.846 -13.916 1.00 15.17 773 ALA A N 1
ATOM 2044 C CA . ALA A 1 137 ? -11.893 1.187 -12.622 1.00 16.03 773 ALA A CA 1
ATOM 2045 C C . ALA A 1 137 ? -11.346 -0.237 -12.649 1.00 17.08 773 ALA A C 1
ATOM 2046 O O . ALA A 1 137 ? -10.708 -0.689 -11.694 1.00 17.09 773 ALA A O 1
ATOM 2053 N N . LYS A 1 138 ? -11.606 -0.939 -13.746 1.00 16.71 774 LYS A N 1
ATOM 2054 C CA . LYS A 1 138 ? -11.164 -2.321 -13.901 1.00 17.57 774 LYS A CA 1
ATOM 2055 C C . LYS A 1 138 ? -9.655 -2.368 -14.103 1.00 13.53 774 LYS A C 1
ATOM 2056 O O . LYS A 1 138 ? -8.971 -3.265 -13.607 1.00 13.11 774 LYS A O 1
ATOM 2075 N N . LEU A 1 139 ? -9.133 -1.396 -14.839 1.00 13.08 775 LEU A N 1
ATOM 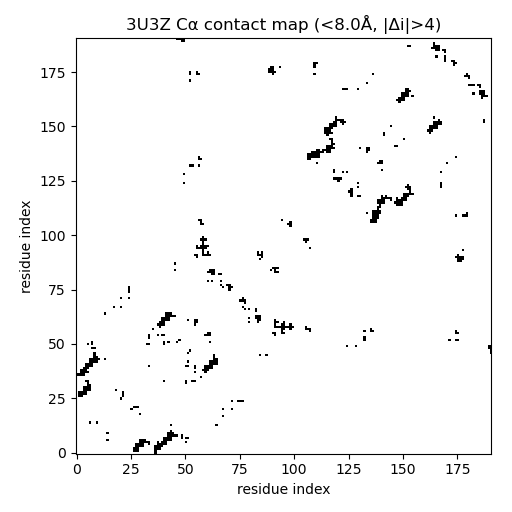2076 C CA . LEU A 1 139 ? -7.708 -1.355 -15.116 1.00 12.30 775 LEU A CA 1
ATOM 2077 C C . LEU A 1 139 ? -6.914 -1.031 -13.844 1.00 11.71 775 LEU A C 1
ATOM 2078 O O . LEU A 1 139 ? -5.867 -1.629 -13.580 1.00 12.40 775 LEU A O 1
ATOM 2094 N N . CYS A 1 140 ? -7.421 -0.101 -13.043 1.00 11.80 776 CYS A N 1
ATOM 2095 C CA . CYS A 1 140 ? -6.823 0.186 -11.746 1.00 11.75 776 CYS A CA 1
ATOM 2096 C C . CYS A 1 140 ? -6.846 -1.037 -10.837 1.00 11.02 776 CYS A C 1
ATOM 2097 O O . CYS A 1 140 ? -5.882 -1.300 -10.134 1.00 12.48 776 CYS A O 1
ATOM 2105 N N . GLU A 1 141 ? -7.957 -1.772 -10.850 1.00 13.00 777 GLU A N 1
ATOM 2106 C CA . GLU A 1 141 ? -8.088 -2.990 -10.057 1.00 11.81 777 GLU A CA 1
ATOM 2107 C C . GLU A 1 141 ? -7.007 -3.993 -10.460 1.00 12.10 777 GLU A C 1
ATOM 2108 O O . GLU A 1 141 ? -6.347 -4.584 -9.599 1.00 13.66 777 GLU A O 1
ATOM 2120 N N . LEU A 1 142 ? -6.828 -4.191 -11.762 1.00 9.44 778 LEU A N 1
ATOM 2121 C CA . LEU A 1 142 ? -5.790 -5.103 -12.251 1.00 9.35 778 LEU A CA 1
ATOM 2122 C C . LEU A 1 142 ? -4.397 -4.700 -11.768 1.00 10.36 778 LEU A C 1
ATOM 2123 O O . LEU A 1 142 ? -3.623 -5.543 -11.319 1.00 12.32 778 LEU A O 1
ATOM 2139 N N . VAL A 1 143 ? -4.068 -3.417 -11.861 1.00 11.51 779 VAL A N 1
ATOM 2140 C CA . VAL A 1 143 ? -2.756 -2.964 -11.417 1.00 10.67 779 VAL A CA 1
ATOM 2141 C C . VAL A 1 143 ? -2.580 -3.220 -9.917 1.00 11.37 779 VAL A C 1
ATOM 2142 O O . VAL A 1 143 ? -1.554 -3.750 -9.494 1.00 11.94 779 VAL A O 1
ATOM 2155 N N . HIS A 1 144 ? -3.582 -2.851 -9.120 1.00 11.33 780 HIS A N 1
ATOM 2156 C CA . HIS A 1 144 ? -3.527 -3.042 -7.675 1.00 11.76 780 HIS A CA 1
ATOM 2157 C C . HIS A 1 144 ? -3.381 -4.517 -7.304 1.00 13.40 780 HIS A C 1
ATOM 2158 O O . HIS A 1 144 ? -2.553 -4.874 -6.473 1.00 14.60 780 HIS A O 1
ATOM 2171 N N . LEU A 1 145 ? -4.180 -5.376 -7.924 1.00 13.50 781 LEU A N 1
ATOM 2172 C CA . LEU A 1 145 ? -4.148 -6.806 -7.611 1.00 12.51 781 LEU A CA 1
ATOM 2173 C C . LEU A 1 145 ? -2.794 -7.431 -7.936 1.00 11.98 781 LEU A C 1
ATOM 2174 O O . LEU A 1 145 ? -2.418 -8.455 -7.353 1.00 14.39 781 LEU A O 1
ATOM 2190 N N . CYS A 1 146 ? -2.068 -6.825 -8.870 1.00 11.19 782 CYS A N 1
ATOM 2191 C CA . CYS A 1 146 ? -0.781 -7.373 -9.294 1.00 12.49 782 CYS A CA 1
ATOM 2192 C C . CYS A 1 146 ? 0.385 -6.605 -8.683 1.00 13.90 782 CYS A C 1
ATOM 2193 O O . CYS A 1 146 ? 1.509 -6.682 -9.175 1.00 15.80 782 CYS A O 1
ATOM 2201 N N . GLY A 1 147 ? 0.114 -5.864 -7.611 1.00 14.05 783 GLY A N 1
ATOM 2202 C CA . GLY A 1 147 ? 1.167 -5.293 -6.782 1.00 15.59 783 GLY A CA 1
ATOM 2203 C C . GLY A 1 147 ? 1.604 -3.876 -7.118 1.00 15.23 783 GLY A C 1
ATOM 2204 O O . GLY A 1 147 ? 2.580 -3.364 -6.561 1.00 18.52 783 GLY A O 1
ATOM 2208 N N . GLY A 1 148 ? 0.887 -3.234 -8.030 1.00 13.73 784 GLY A N 1
ATOM 2209 C CA . GLY A 1 148 ? 1.207 -1.874 -8.428 1.00 14.07 784 GLY A CA 1
ATOM 2210 C C . GLY A 1 148 ? 0.546 -0.811 -7.573 1.00 14.99 784 GLY A C 1
ATOM 2211 O O . GLY A 1 148 ? -0.357 -1.092 -6.780 1.00 17.86 784 GLY A O 1
ATOM 2215 N N . ARG A 1 149 ? 1.000 0.424 -7.758 1.00 14.17 785 ARG A N 1
ATOM 2216 C CA . ARG A 1 149 ? 0.522 1.568 -7.001 1.00 15.91 785 ARG A CA 1
ATOM 2217 C C . ARG A 1 149 ? -0.118 2.556 -7.960 1.00 14.36 785 ARG A C 1
ATOM 2218 O O . ARG A 1 149 ? 0.539 3.046 -8.863 1.00 16.66 785 ARG A O 1
ATOM 2239 N N . VAL A 1 150 ? -1.402 2.832 -7.771 1.00 13.84 786 VAL A N 1
ATOM 2240 C CA . VAL A 1 150 ? -2.109 3.761 -8.632 1.00 14.40 786 VAL A CA 1
ATOM 2241 C C . VAL A 1 150 ? -2.551 4.993 -7.865 1.00 14.11 786 VAL A C 1
ATOM 2242 O O . VAL A 1 150 ? -3.304 4.900 -6.901 1.00 17.54 786 VAL A O 1
ATOM 2255 N N . SER A 1 151 ? -2.094 6.157 -8.312 1.00 12.21 787 SER A N 1
ATOM 2256 C CA . SER A 1 151 ? -2.521 7.4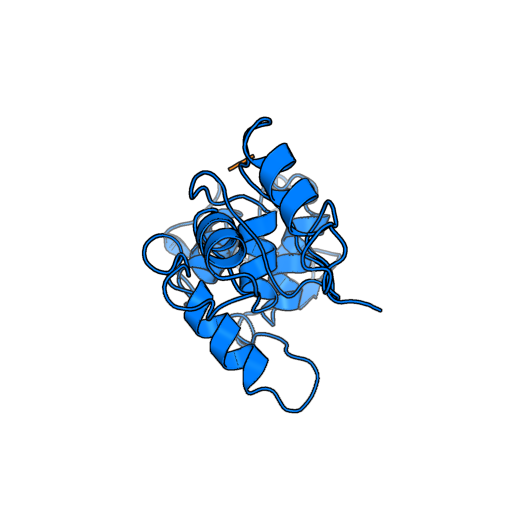15 -7.715 1.00 15.04 787 SER A CA 1
ATOM 2257 C C . SER A 1 151 ? -3.759 7.947 -8.426 1.00 14.88 787 SER A C 1
ATOM 2258 O O . SER A 1 151 ? -3.937 7.718 -9.621 1.00 15.50 787 SER A O 1
ATOM 2266 N N . GLN A 1 152 ? -4.612 8.660 -7.693 1.00 18.74 788 GLN A N 1
ATOM 2267 C CA A GLN A 1 152 ? -5.817 9.262 -8.251 0.45 21.12 788 GLN A CA 1
ATOM 2268 C CA B GLN A 1 152 ? -5.805 9.225 -8.309 0.55 20.12 788 GLN A CA 1
ATOM 2269 C C . GLN A 1 152 ? -5.504 10.535 -9.029 1.00 19.03 788 GLN A C 1
ATOM 2270 O O . GLN A 1 152 ? -6.381 11.097 -9.679 1.00 19.39 788 GLN A O 1
ATOM 2296 N N . VAL A 1 153 ? -4.260 11.008 -8.927 0.55 16.90 789 VAL A N 1
ATOM 2297 C CA . VAL A 1 153 ? -3.843 12.209 -9.655 1.00 17.81 789 VAL A CA 1
ATOM 2298 C C . VAL A 1 153 ? -2.495 11.991 -10.361 1.00 16.19 789 VAL A C 1
ATOM 2299 O O . VAL A 1 153 ? -1.683 11.177 -9.922 1.00 19.13 789 VAL A O 1
ATOM 2312 N N . PRO A 1 154 ? -2.260 12.709 -11.476 1.00 14.12 790 PRO A N 1
ATOM 2313 C CA . PRO A 1 154 ? -1.031 12.479 -12.249 1.00 14.43 790 PRO A CA 1
ATOM 2314 C C . PRO A 1 154 ? 0.221 13.077 -11.630 1.00 15.50 790 PRO A C 1
ATOM 2315 O O . PRO A 1 154 ? 1.316 12.637 -11.974 1.00 16.76 790 PRO A O 1
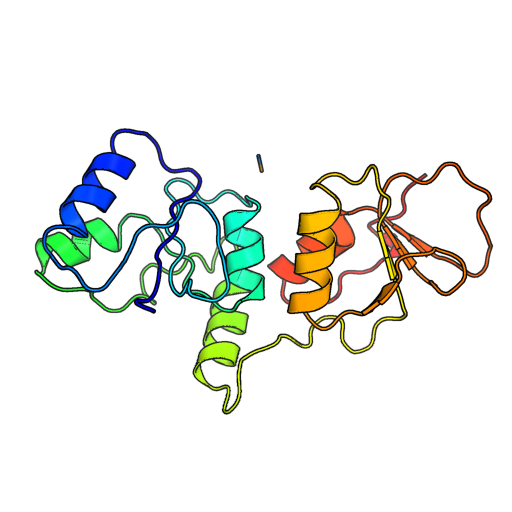ATOM 2326 N N . ARG A 1 155 ? 0.065 14.059 -10.745 1.00 18.00 791 ARG A N 1
ATOM 2327 C CA . ARG A 1 155 ? 1.202 14.818 -10.221 1.00 23.33 791 ARG A CA 1
ATOM 2328 C C . ARG A 1 155 ? 2.313 13.922 -9.677 1.00 23.54 791 ARG A C 1
ATOM 2329 O O . ARG A 1 155 ? 3.501 14.229 -9.824 1.00 27.86 791 ARG A O 1
ATOM 2350 N N . GLN A 1 156 ? 1.922 12.813 -9.060 1.00 22.75 792 GLN A N 1
ATOM 2351 C CA . GLN A 1 156 ? 2.858 11.944 -8.355 1.00 27.68 792 GLN A CA 1
ATOM 2352 C C . GLN A 1 156 ? 3.321 10.750 -9.178 1.00 22.81 792 GLN A C 1
ATOM 2353 O O . GLN A 1 156 ? 4.149 9.965 -8.717 1.00 24.47 792 GLN A O 1
ATOM 2367 N N . ALA A 1 157 ? 2.795 10.608 -10.386 1.00 17.88 793 ALA A N 1
ATOM 2368 C CA . ALA A 1 157 ? 3.023 9.404 -11.173 1.00 16.01 793 ALA A CA 1
ATOM 2369 C C . ALA A 1 157 ? 4.173 9.551 -12.163 1.00 16.39 793 ALA A C 1
ATOM 2370 O O . ALA A 1 157 ? 4.329 10.592 -12.799 1.00 18.60 793 ALA A O 1
ATOM 2377 N N . SER A 1 158 ? 4.972 8.493 -12.289 1.00 14.76 794 SER A N 1
ATOM 2378 C CA . SER A 1 158 ? 6.035 8.448 -13.282 1.00 16.35 794 SER A CA 1
ATOM 2379 C C . SER A 1 158 ? 5.619 7.685 -14.531 1.00 14.60 794 SER A C 1
ATOM 2380 O O . SER A 1 158 ? 6.335 7.692 -15.529 1.00 17.19 794 SER A O 1
ATOM 2388 N N . ILE A 1 159 ? 4.460 7.031 -14.467 1.00 14.07 795 ILE A N 1
ATOM 2389 C CA . ILE A 1 159 ? 3.891 6.314 -15.598 1.00 12.71 795 ILE A CA 1
ATOM 2390 C C . ILE A 1 159 ? 2.432 6.717 -15.700 1.00 12.38 795 ILE A C 1
ATOM 2391 O O . ILE A 1 159 ? 1.711 6.663 -14.715 1.00 12.67 795 ILE A O 1
ATOM 2407 N N . VAL A 1 160 ? 2.015 7.136 -16.889 1.00 10.72 796 VAL A N 1
ATOM 2408 C CA . VAL A 1 160 ? 0.623 7.443 -17.170 1.00 10.31 796 VAL A CA 1
ATOM 2409 C C . VAL A 1 160 ? 0.131 6.463 -18.232 1.00 12.59 796 VAL A C 1
ATOM 2410 O O . VAL A 1 160 ? 0.759 6.307 -19.277 1.00 15.00 796 VAL A O 1
ATOM 2423 N N . ILE A 1 161 ? -0.993 5.810 -17.948 1.00 12.44 797 ILE A N 1
ATOM 2424 C CA . ILE A 1 161 ? -1.535 4.743 -18.781 1.00 11.60 797 ILE A CA 1
ATOM 2425 C C . ILE A 1 161 ? -2.816 5.209 -19.469 1.00 11.75 797 ILE A C 1
ATOM 2426 O O . ILE A 1 161 ? -3.746 5.651 -18.806 1.00 13.10 797 ILE A O 1
ATOM 2442 N N . GLY A 1 162 ? -2.869 5.124 -20.793 1.00 12.37 798 GLY A N 1
ATOM 2443 C CA . GLY A 1 162 ? -4.091 5.443 -21.521 1.00 14.32 798 GLY A CA 1
ATOM 2444 C C . GLY A 1 162 ? -4.142 6.870 -22.037 1.00 15.23 798 GLY A C 1
ATOM 2445 O O . GLY A 1 162 ? -3.178 7.620 -21.896 1.00 15.47 798 GLY A O 1
ATOM 2449 N N . PRO A 1 163 ? -5.280 7.258 -22.633 1.00 14.16 799 PRO A N 1
ATOM 2450 C CA . PRO A 1 163 ? -5.386 8.557 -23.308 1.00 16.71 799 PRO A CA 1
ATOM 2451 C C . PRO A 1 163 ? -5.062 9.731 -22.404 1.00 14.84 799 PRO A C 1
ATOM 2452 O O . PRO A 1 163 ? -5.607 9.853 -21.309 1.00 15.50 799 PRO A O 1
ATOM 2463 N N . TYR A 1 164 ? -4.163 10.591 -22.860 1.00 15.35 800 TYR A N 1
ATOM 2464 C CA . TYR A 1 164 ? -3.760 11.739 -22.064 1.00 15.02 800 TYR A CA 1
ATOM 2465 C C . TYR A 1 164 ? -3.465 12.912 -22.978 1.00 15.84 800 TYR A C 1
ATOM 2466 O O . TYR A 1 164 ? -2.482 12.905 -23.714 1.00 17.21 800 TYR A O 1
ATOM 2484 N N . SER A 1 165 ? -4.329 13.919 -22.936 1.00 15.84 801 SER A N 1
ATOM 2485 C CA . SER A 1 165 ? -4.154 15.100 -23.775 1.00 18.26 801 SER A CA 1
ATOM 2486 C C . SER A 1 165 ? -3.658 16.300 -22.972 1.00 18.57 801 SER A C 1
ATOM 2487 O O . SER A 1 165 ? -3.469 17.387 -23.517 1.00 19.84 801 SER A O 1
ATOM 2495 N N . GLY A 1 166 ? -3.442 16.103 -21.677 1.00 18.76 802 GLY A N 1
ATOM 2496 C CA . GLY A 1 166 ? -2.919 17.159 -20.839 1.00 19.10 802 GLY A CA 1
ATOM 2497 C C . GLY A 1 166 ? -1.447 17.413 -21.112 1.00 19.67 802 GLY A C 1
ATOM 2498 O O . GLY A 1 166 ? -0.836 16.757 -21.964 1.00 19.44 802 GLY A O 1
ATOM 2502 N N . LYS A 1 167 ? -0.879 18.375 -20.389 1.00 20.88 803 LYS A N 1
ATOM 2503 C CA A LYS A 1 167 ? 0.535 18.714 -20.511 0.54 23.37 803 LYS A CA 1
ATOM 2504 C CA B LYS A 1 167 ? 0.530 18.706 -20.560 0.46 22.57 803 LYS A CA 1
ATOM 2505 C C . LYS A 1 167 ? 1.413 17.528 -20.161 1.00 22.62 803 LYS A C 1
ATOM 2506 O O . LYS A 1 167 ? 1.315 16.994 -19.056 1.00 26.61 803 LYS A O 1
ATOM 2542 N N . LYS A 1 168 ? 2.279 17.129 -21.081 0.46 20.43 804 LYS A N 1
ATOM 2543 C CA . LYS A 1 168 ? 3.175 16.009 -20.830 1.00 19.98 804 LYS A CA 1
ATOM 2544 C C . LYS A 1 168 ? 4.542 16.480 -20.371 1.00 21.39 804 LYS A C 1
ATOM 2545 O O . LYS A 1 168 ? 4.992 17.573 -20.735 1.00 24.84 804 LYS A O 1
ATOM 2564 N N . LYS A 1 169 ? 5.189 15.643 -19.566 1.00 17.79 805 LYS A N 1
ATOM 2565 C CA . LYS A 1 169 ? 6.468 15.963 -18.963 1.00 18.99 805 LYS A CA 1
ATOM 2566 C C . LYS A 1 169 ? 7.528 14.947 -19.362 1.00 19.67 805 LYS A C 1
ATOM 2567 O O . LYS A 1 169 ? 7.228 13.785 -19.618 1.00 21.00 805 LYS A O 1
ATOM 2586 N N . ALA A 1 170 ? 8.773 15.406 -19.402 1.00 25.03 806 ALA A N 1
ATOM 2587 C CA . ALA A 1 170 ? 9.923 14.582 -19.764 1.00 27.82 806 ALA A CA 1
ATOM 2588 C C . ALA A 1 170 ? 10.213 13.536 -18.698 1.00 24.75 806 ALA A C 1
ATOM 2589 O O . ALA A 1 170 ? 10.910 12.550 -18.950 1.00 27.32 806 ALA A O 1
ATOM 2596 N N . THR A 1 171 ? 9.677 13.763 -17.506 1.00 22.16 807 THR A N 1
ATOM 2597 C CA . THR A 1 171 ? 9.892 12.887 -16.364 1.00 21.08 807 THR A CA 1
ATOM 2598 C C . THR A 1 171 ? 8.868 11.756 -16.258 1.00 20.88 807 THR A C 1
ATOM 2599 O O . THR A 1 171 ? 8.856 11.031 -15.269 1.00 22.96 807 THR A O 1
ATOM 2610 N N . VAL A 1 172 ? 8.020 11.610 -17.270 1.00 17.43 808 VAL A N 1
ATOM 2611 C CA . VAL A 1 172 ? 6.921 10.644 -17.228 1.00 16.08 808 VAL A CA 1
ATOM 2612 C C . VAL A 1 172 ? 6.891 9.806 -18.498 1.00 17.52 808 VAL A C 1
ATOM 2613 O O . VAL A 1 172 ? 7.174 10.318 -19.580 1.00 19.48 808 VAL A O 1
ATOM 2626 N N . LYS A 1 173 ? 6.560 8.520 -18.358 1.00 16.79 809 LYS A N 1
ATOM 2627 C CA . LYS A 1 173 ? 6.342 7.630 -19.493 1.00 18.40 809 LYS A CA 1
ATOM 2628 C C . LYS A 1 173 ? 4.860 7.527 -19.758 1.00 16.95 809 LYS A C 1
ATOM 2629 O O . LYS A 1 173 ? 4.101 7.235 -18.850 1.00 17.58 809 LYS A O 1
ATOM 2648 N N . TYR A 1 174 ? 4.463 7.735 -21.007 1.00 17.71 810 TYR A N 1
ATOM 2649 C CA . TYR A 1 174 ? 3.065 7.690 -21.396 1.00 17.48 810 TYR A CA 1
ATOM 2650 C C . TYR A 1 174 ? 2.829 6.437 -22.220 1.00 17.65 810 TYR A C 1
ATOM 2651 O O . TYR A 1 174 ? 3.220 6.363 -23.377 1.00 19.58 810 TYR A O 1
ATOM 2669 N N . LEU A 1 175 ? 2.196 5.450 -21.594 1.00 16.65 811 LEU A N 1
ATOM 2670 C CA . LEU A 1 175 ? 2.086 4.117 -22.158 1.00 16.22 811 LEU A CA 1
ATOM 2671 C C . LEU A 1 175 ? 0.643 3.742 -22.432 1.00 15.29 811 LEU A C 1
ATOM 2672 O O . LEU A 1 175 ? -0.278 4.320 -21.864 1.00 16.88 811 LEU A O 1
ATOM 2688 N N . SER A 1 176 ? 0.454 2.758 -23.302 1.00 15.45 812 SER A N 1
ATOM 2689 C CA . SER A 1 176 ? -0.867 2.219 -23.567 1.00 15.57 812 SER A CA 1
ATOM 2690 C C . SER A 1 176 ? -1.284 1.221 -22.499 1.00 12.80 812 SER A C 1
ATOM 2691 O O . SER A 1 176 ? -0.462 0.652 -21.773 1.00 15.11 812 SER A O 1
ATOM 2699 N N . GLU A 1 177 ? -2.586 1.003 -22.440 1.00 13.77 813 GLU A N 1
ATOM 2700 C CA . GLU A 1 177 ? -3.195 0.086 -21.497 1.00 12.86 813 GLU A CA 1
ATOM 2701 C C . GLU A 1 177 ? -2.651 -1.318 -21.711 1.00 13.62 813 GLU A C 1
ATOM 2702 O O . GLU A 1 177 ? -2.518 -2.093 -20.773 1.00 12.59 813 GLU A O 1
ATOM 2714 N N . LYS A 1 178 ? -2.319 -1.639 -22.955 1.00 13.05 814 LYS A N 1
ATOM 2715 C CA . LYS A 1 178 ? -1.821 -2.971 -23.276 1.00 14.32 814 LYS A CA 1
ATOM 2716 C C . LYS A 1 178 ? -0.507 -3.324 -22.584 1.00 15.69 814 LYS A C 1
ATOM 2717 O O . LYS A 1 178 ? -0.196 -4.499 -22.434 1.00 15.75 814 LYS A O 1
ATOM 2736 N N . TRP A 1 179 ? 0.269 -2.329 -22.167 1.00 14.47 815 TRP A N 1
ATOM 2737 C CA . TRP A 1 179 ? 1.482 -2.614 -21.408 1.00 14.16 815 TRP A CA 1
ATOM 2738 C C . TRP A 1 179 ? 1.115 -3.360 -20.130 1.00 13.30 815 TRP A C 1
ATOM 2739 O O . TRP A 1 179 ? 1.758 -4.341 -19.764 1.00 14.57 815 TRP A O 1
ATOM 2760 N N . VAL A 1 180 ? 0.069 -2.892 -19.455 1.00 11.57 816 VAL A N 1
ATOM 2761 C CA . VAL A 1 180 ? -0.415 -3.545 -18.250 1.00 11.54 816 VAL A CA 1
ATOM 2762 C C . VAL A 1 180 ? -0.931 -4.944 -18.576 1.00 11.89 816 VAL A C 1
ATOM 2763 O O . VAL A 1 180 ? -0.584 -5.920 -17.911 1.00 11.63 816 VAL A O 1
ATOM 2776 N N . LEU A 1 181 ? -1.764 -5.047 -19.603 1.00 11.59 817 LEU A N 1
ATOM 2777 C CA . LEU A 1 181 ? -2.440 -6.316 -19.883 1.00 11.52 817 LEU A CA 1
ATOM 2778 C C . LEU A 1 181 ? -1.469 -7.404 -20.346 1.00 11.70 817 LEU A C 1
ATOM 2779 O O . LEU A 1 181 ? -1.552 -8.543 -19.900 1.00 12.87 817 LEU A O 1
ATOM 2795 N N . ASP A 1 182 ? -0.558 -7.054 -21.244 1.00 13.59 818 ASP A N 1
ATOM 2796 C CA . ASP A 1 182 ? 0.422 -8.013 -21.743 1.00 13.12 818 ASP A CA 1
ATOM 2797 C C . ASP A 1 182 ? 1.344 -8.466 -20.603 1.00 13.89 818 ASP A C 1
ATOM 2798 O O . ASP A 1 182 ? 1.717 -9.640 -20.525 1.00 13.56 818 ASP A O 1
ATOM 2807 N N . SER A 1 183 ? 1.707 -7.541 -19.717 1.00 14.46 819 SER A N 1
ATOM 2808 C CA . SER A 1 183 ? 2.548 -7.885 -18.574 1.00 13.50 819 SER A CA 1
ATOM 2809 C C . SER A 1 183 ? 1.854 -8.910 -17.685 1.00 13.05 819 SER A C 1
ATOM 2810 O O . SER A 1 183 ? 2.454 -9.913 -17.282 1.00 13.86 819 SER A O 1
ATOM 2818 N N . ILE A 1 184 ? 0.583 -8.667 -17.390 1.00 12.26 820 ILE A N 1
ATOM 2819 C CA . ILE A 1 184 ? -0.192 -9.589 -16.570 1.00 12.05 820 ILE A CA 1
ATOM 2820 C C . ILE A 1 184 ? -0.287 -10.965 -17.226 1.00 12.07 820 ILE A C 1
ATOM 2821 O O . ILE A 1 184 ? -0.108 -11.985 -16.561 1.00 12.66 820 ILE A O 1
ATOM 2837 N N . THR A 1 185 ? -0.540 -10.984 -18.531 1.00 12.76 821 THR A N 1
ATOM 2838 C CA . THR A 1 185 ? -0.732 -12.230 -19.273 1.00 13.74 821 THR A CA 1
ATOM 2839 C C . THR A 1 185 ? 0.539 -13.076 -19.343 1.00 13.55 821 THR A C 1
ATOM 2840 O O . THR A 1 185 ? 0.479 -14.305 -19.332 1.00 13.52 821 THR A O 1
ATOM 2851 N N . GLN A 1 186 ? 1.685 -12.410 -19.410 1.00 13.84 822 GLN A N 1
ATOM 2852 C CA . GLN A 1 186 ? 2.975 -13.079 -19.529 1.00 15.09 822 GLN A CA 1
ATOM 2853 C C . GLN A 1 186 ? 3.690 -13.289 -18.188 1.00 15.57 822 GLN A C 1
ATOM 2854 O O . GLN A 1 186 ? 4.712 -13.971 -18.132 1.00 16.34 822 GLN A O 1
ATOM 2868 N N . HIS A 1 187 ? 3.166 -12.697 -17.119 1.00 14.05 823 HIS A N 1
ATOM 2869 C CA . HIS A 1 187 ? 3.798 -12.773 -15.799 1.00 13.96 823 HIS A CA 1
ATOM 2870 C C . HIS A 1 187 ? 5.198 -12.161 -15.817 1.00 14.95 823 HIS A C 1
ATOM 2871 O O . HIS A 1 187 ? 6.122 -12.646 -15.154 1.00 17.91 823 HIS A O 1
ATOM 2884 N N . LYS A 1 188 ? 5.353 -11.095 -16.589 1.00 16.39 824 LYS A N 1
ATOM 2885 C CA . LYS A 1 188 ? 6.603 -10.358 -16.610 1.00 19.86 824 LYS A CA 1
ATOM 2886 C C . LYS A 1 188 ? 6.324 -8.932 -17.042 1.00 19.73 824 LYS A C 1
ATOM 2887 O O . LYS A 1 188 ? 5.419 -8.683 -17.833 1.00 21.10 824 LYS A O 1
ATOM 2906 N N . VAL A 1 189 ? 7.104 -7.990 -16.535 1.00 18.03 825 VAL A N 1
ATOM 2907 C CA . VAL A 1 189 ? 6.920 -6.609 -16.945 1.00 17.67 825 VAL A CA 1
ATOM 2908 C C . VAL A 1 189 ? 7.480 -6.427 -18.346 1.00 18.92 825 VAL A C 1
ATOM 2909 O O . VAL A 1 189 ? 8.693 -6.528 -18.569 1.00 19.70 825 VAL A O 1
ATOM 2922 N N . CYS A 1 190 ? 6.584 -6.171 -19.292 1.00 17.09 826 CYS A N 1
ATOM 2923 C CA . CYS A 1 190 ? 6.974 -6.019 -20.687 1.00 21.64 826 CYS A CA 1
ATOM 2924 C C . CYS A 1 190 ? 7.741 -4.710 -20.877 1.00 22.68 826 CYS A C 1
ATOM 2925 O O . CYS A 1 190 ? 7.677 -3.811 -20.036 1.00 21.14 826 CYS A O 1
ATOM 2933 N N . ALA A 1 191 ? 8.490 -4.610 -21.966 1.00 25.38 827 ALA A N 1
ATOM 2934 C CA . ALA A 1 191 ? 9.281 -3.418 -22.221 1.00 28.61 827 ALA A CA 1
ATOM 2935 C C . ALA A 1 191 ? 8.372 -2.226 -22.513 1.00 26.83 827 ALA A C 1
ATOM 2936 O O . ALA A 1 191 ? 7.589 -2.262 -23.457 1.00 26.06 827 ALA A O 1
ATOM 2943 N N . PRO A 1 192 ? 8.468 -1.165 -21.699 1.00 27.43 828 PRO A N 1
ATOM 2944 C CA . PRO A 1 192 ? 7.594 0.000 -21.881 1.00 27.93 828 PRO A CA 1
ATOM 2945 C C . PRO A 1 192 ? 7.680 0.624 -23.276 1.00 27.08 828 PRO A C 1
ATOM 2946 O O . PRO A 1 192 ? 6.681 1.133 -23.774 1.00 24.98 828 PRO A O 1
ATOM 2957 N N . GLU A 1 193 ? 8.852 0.585 -23.899 1.00 30.86 829 GLU A N 1
ATOM 2958 C CA . GLU A 1 193 ? 9.030 1.231 -25.195 1.00 33.69 829 GLU A CA 1
ATOM 2959 C C . GLU A 1 193 ? 8.225 0.548 -26.303 1.00 31.97 829 GLU A C 1
ATOM 2960 O O . GLU A 1 193 ? 8.036 1.120 -27.369 1.00 32.79 829 GLU A O 1
ATOM 2972 N N . ASN A 1 194 ? 7.750 -0.670 -26.055 1.00 29.46 830 ASN A N 1
ATOM 2973 C CA . ASN A 1 194 ? 6.870 -1.348 -27.008 1.00 27.89 830 ASN A CA 1
ATOM 2974 C C . ASN A 1 194 ? 5.436 -0.846 -26.926 1.00 24.68 830 ASN A C 1
ATOM 2975 O O . ASN A 1 194 ? 4.577 -1.292 -27.689 1.00 25.35 830 ASN A O 1
ATOM 2986 N N . TYR A 1 195 ? 5.178 0.075 -26.000 1.00 23.45 831 TYR A N 1
ATOM 2987 C CA . TYR A 1 195 ? 3.814 0.501 -25.701 1.00 20.97 831 TYR A CA 1
ATOM 2988 C C . TYR A 1 195 ? 3.690 2.016 -25.574 1.00 21.26 831 TYR A C 1
ATOM 2989 O O . TYR A 1 195 ? 2.832 2.503 -24.861 1.00 21.27 831 TYR A O 1
ATOM 3007 N N . LEU A 1 196 ? 4.535 2.760 -26.280 1.00 21.49 832 LEU A N 1
ATOM 3008 C CA . LEU A 1 196 ? 4.472 4.220 -26.227 1.00 23.67 832 LEU A CA 1
ATOM 3009 C C . LEU A 1 196 ? 3.168 4.728 -26.856 1.00 24.31 832 LEU A C 1
ATOM 3010 O O . LEU A 1 196 ? 2.789 4.295 -27.941 1.00 25.41 832 LEU A O 1
ATOM 3026 N N . LEU A 1 197 ? 2.488 5.651 -26.177 1.00 24.83 833 LEU A N 1
ATOM 3027 C CA . LEU A 1 197 ? 1.187 6.143 -26.633 1.00 26.77 833 LEU A CA 1
ATOM 3028 C C . LEU A 1 197 ? 1.221 7.640 -26.906 1.00 31.07 833 LEU A C 1
ATOM 3029 O O . LEU A 1 197 ? 1.420 8.443 -25.991 1.00 31.76 833 LEU A O 1
ATOM 3045 N N . SER A 1 198 ? 1.020 8.011 -28.169 1.00 33.08 834 SER A N 1
ATOM 3046 C CA . SER A 1 198 ? 0.972 9.416 -28.568 1.00 38.42 834 SER A CA 1
ATOM 3047 C C . SER A 1 198 ? -0.474 9.904 -28.667 1.00 41.24 834 SER A C 1
ATOM 3048 O O . SER A 1 198 ? -0.759 11.097 -28.531 1.00 42.49 834 SER A O 1
ATOM 3066 N N . GLN B 2 2 ? -15.912 -8.007 -24.156 1.00 22.89 2 GLN B N 1
ATOM 3067 C CA . GLN B 2 2 ? -14.833 -7.492 -24.985 1.00 23.65 2 GLN B CA 1
ATOM 3068 C C . GLN B 2 2 ? -13.530 -8.225 -24.747 1.00 20.84 2 GLN B C 1
ATOM 3069 O O . GLN B 2 2 ? -13.176 -8.542 -23.617 1.00 19.80 2 GLN B O 1
ATOM 3083 N N . GLU B 2 3 ? -12.817 -8.471 -25.834 1.00 21.73 3 GLU B N 1
ATOM 3084 C CA . GLU B 2 3 ? -11.462 -8.978 -25.780 1.00 21.54 3 GLU B CA 1
ATOM 3085 C C . GLU B 2 3 ? -10.517 -7.783 -25.764 1.00 19.97 3 GLU B C 1
ATOM 3086 O O . GLU B 2 3 ? -10.659 -6.852 -26.565 1.00 22.70 3 GLU B O 1
#

B-factor: mean 24.92, std 14.13, range [9.07, 112.11]

InterPro domains:
  IPR001357 BRCT domain [PF12738] (14-75)
  IPR001357 BRCT domain [PS50172] (1-93)
  IPR001357 BRCT domain [PS50172] (672-730)
  IPR001357 BRCT domain [PS50172] (751-833)
  IPR001357 BRCT domain [SM00292] (7-83)
  IPR001357 BRCT domain [SM00292] (642-720)
  IPR001357 BRCT domain [SM00292] (753-823)
  IPR022047 Microcephalin-like [PTHR14625] (2-835)
  IPR029504 Microcephalin, mammal [PF12258] (225-607)
  IPR036420 BRCT domain superfamily [G3DSA:3.40.50.10190] (1-105)
  IPR036420 BRCT domain superfamily [G3DSA:3.40.50.10190] (647-743)
  IPR036420 BRCT domain superfamily [G3DSA:3.40.50.10190] (744-832)
  IPR036420 BRCT domain superfamily [SSF52113] (5-93)
  IPR036420 BRCT domain superfamily [SSF52113] (649-732)
  IPR036420 BRCT domain superfamily [SSF52113] (754-833)

Sequence (191 aa):
PTRTLVMTSMPSSEEKQNVVIQVVDDKLKGFSSIAPDVCEETTTHVLLSGKPLRTLNVLLGIARGCWVLSSYDDWVLWSLELGHWISEEPFELSSHHFPAAPLCRSECHLSAGPYRGTLFADQPVMFVSPASSPPVAKLCELVHLCGGRVSQQVPRQASIVIGPYSGKKKKATVKYLSEKWVLDSITQHKVCAPENYLLSQE

Secondary structure (DSSP, 8-state):
---EEEEES--HHHHHHHHHHHHHH-S-EEESS--TTEEEEEESS----HHHHHHHHTT-EEEETHHHHHHHHHTS---SGGGB-TTT-THHHHHHHHHHH-SSS----TTTTSPPEEE-TT-SS-HHHHHHHHHHTT--B-SSGGG-SEEES---S---TT-EEE-HHHHHHHHHHTS---GGGGB--/--

Solvent-accessible surface area: 9922 Å² total

Foldseek 3Di:
DQAAEEEDQADPVLVVLLVVLCVQAPRHDYDHADDQRYAYYEYADDDLDLRNLVCLLQLHQYFYSVQSVVCSVVVYRDDGVVGGPCVQFVSNNVSVVQQVPDPPHDAACQCQPPWEEEEDCPAVVHPVSLVVSQVSNNHHYDPDCPRTQEYEGDDPDDDDPSHAYFYSVQSRVCSRNVHRDDRVVTGDD

CATH classification: 3.40.50.10190 (+1 more: 3.40.50.10190)

Nearest PDB structures (foldseek):
  3szm-assembly4_D  TM=9.983E-01  e=1.970E-40  Homo sapiens
  3sht-assembly3_C  TM=9.886E-01  e=2.712E-39  Homo sapiens
  7cmz-assembly1_A  TM=7.341E-01  e=7.479E-12  Homo sapiens
  3al3-assembly1_A  TM=7.714E-01  e=7.011E-10  Homo sapiens
  8ir4-assembly1_A  TM=7.343E-01  e=1.716E-09  Homo sapiens